Protein AF-A0A7S0Z320-F1 (afdb_monomer_lite)

Organism: NCBI:txid1486918

Sequence (203 aa):
MTATSSMLAATANRRTAMRRQRCCSVAAAGVIQRTGVDEPVPGGVSRTFAVDIGGASPAKVSLKYPKDTTAVCIESARPLGLVFAQRVRGVTTEIYVDEIVDGSNAAAAGARVGDVLRLTTAVFLVSAPVDVTTWLNPPAKRNVKAYYECDGKSFDNVMNAIASHSVEIDTPSGKQVVETVGMVFERQGAEEGAAKEVKSVQV

Foldseek 3Di:
DDDDDDDDDDDDDDPPPPPPPPPDDDDPDDQKDWDDDWDDDVQFTWTWMFGDFPDPGTDIDIDGDGHQKDKQKFKFFPPAQFDWDWDDDPQKIWIFTQDGDPPGRNVVRPDDGGWTWFKKKFWDWDFDDDPPVCPPDGTDTWITIDMDGPIRDDPVVVVNRVVRLCDWGQDPVGTDRDRMMMTMTIGGNDPDDPPPPPPDDDD

pLDDT: mean 76.99, std 20.79, range [31.34, 96.25]

Structure (mmCIF, N/CA/C/O backbone):
data_AF-A0A7S0Z320-F1
#
_entry.id   AF-A0A7S0Z320-F1
#
loop_
_atom_site.group_PDB
_atom_site.id
_atom_site.type_symbol
_atom_site.label_atom_id
_atom_site.label_alt_id
_atom_site.label_comp_id
_atom_site.label_asym_id
_atom_site.label_entity_id
_atom_site.label_seq_id
_atom_site.pdbx_PDB_ins_code
_atom_site.Cartn_x
_atom_site.Cartn_y
_atom_site.Cartn_z
_atom_site.occupancy
_atom_site.B_iso_or_equiv
_atom_site.auth_seq_id
_atom_site.auth_comp_id
_atom_site.auth_asym_id
_atom_site.auth_atom_id
_atom_site.pdbx_PDB_model_num
ATOM 1 N N . MET A 1 1 ? -12.884 -11.142 -85.639 1.00 44.22 1 MET A N 1
ATOM 2 C CA . MET A 1 1 ? -12.045 -10.238 -84.824 1.00 44.22 1 MET A CA 1
ATOM 3 C C . MET A 1 1 ? -12.458 -10.414 -83.373 1.00 44.22 1 MET A C 1
ATOM 5 O O . MET A 1 1 ? -13.641 -10.534 -83.095 1.00 44.22 1 MET A O 1
ATOM 9 N N . THR A 1 2 ? -11.465 -10.621 -82.524 1.00 40.00 2 THR A N 1
ATOM 10 C CA . THR A 1 2 ? -11.471 -11.335 -81.240 1.00 40.00 2 THR A CA 1
ATOM 11 C C . THR A 1 2 ? -12.146 -10.590 -80.088 1.00 40.00 2 THR A C 1
ATOM 13 O O . THR A 1 2 ? -11.863 -9.420 -79.857 1.00 40.00 2 THR A O 1
ATOM 16 N N . ALA A 1 3 ? -12.978 -11.310 -79.331 1.00 40.78 3 ALA A N 1
ATOM 17 C CA . ALA A 1 3 ? -13.444 -10.919 -78.005 1.00 40.78 3 ALA A CA 1
ATOM 18 C C . ALA A 1 3 ? -12.371 -11.264 -76.959 1.00 40.78 3 ALA A C 1
ATOM 20 O O . ALA A 1 3 ? -11.871 -12.389 -76.941 1.00 40.78 3 ALA A O 1
ATOM 21 N N . THR A 1 4 ? -12.043 -10.321 -76.076 1.00 47.34 4 THR A N 1
ATOM 22 C CA . THR A 1 4 ? -11.198 -10.555 -74.897 1.00 47.34 4 THR A CA 1
ATOM 23 C C . THR A 1 4 ? -11.900 -10.067 -73.639 1.00 47.34 4 THR A C 1
ATOM 25 O O . THR A 1 4 ? -12.364 -8.934 -73.557 1.00 47.34 4 THR A O 1
ATOM 28 N N . SER A 1 5 ? -11.965 -10.990 -72.687 1.00 43.31 5 SER A N 1
ATOM 29 C CA . SER A 1 5 ? -12.525 -10.906 -71.345 1.00 43.31 5 SER A CA 1
ATOM 30 C C . SER A 1 5 ? -11.448 -10.448 -70.349 1.00 43.31 5 SER A C 1
ATOM 32 O O . SER A 1 5 ? -10.326 -10.946 -70.413 1.00 43.31 5 SER A O 1
ATOM 34 N N . SER A 1 6 ? -11.777 -9.559 -69.408 1.00 49.78 6 SER A N 1
ATOM 35 C CA . SER A 1 6 ? -11.098 -9.432 -68.101 1.00 49.78 6 SER A CA 1
ATOM 36 C C . SER A 1 6 ? -12.137 -8.930 -67.084 1.00 49.78 6 SER A C 1
ATOM 38 O O . SER A 1 6 ? -12.727 -7.867 -67.236 1.00 49.78 6 SER A O 1
ATOM 40 N N . MET A 1 7 ? -12.718 -9.805 -66.264 1.00 36.31 7 MET A N 1
ATOM 41 C CA . MET A 1 7 ? -12.272 -10.265 -64.940 1.00 36.31 7 MET A CA 1
ATOM 42 C C . MET A 1 7 ? -11.737 -9.192 -63.972 1.00 36.31 7 MET A C 1
ATOM 44 O O . MET A 1 7 ? -10.618 -8.717 -64.104 1.00 36.31 7 MET A O 1
ATOM 48 N N . LEU A 1 8 ? -12.571 -8.955 -62.947 1.00 39.38 8 LEU A N 1
ATOM 49 C CA . LEU A 1 8 ? -12.277 -8.809 -61.513 1.00 39.38 8 LEU A CA 1
ATOM 50 C C . LEU A 1 8 ? -11.151 -7.864 -61.053 1.00 39.38 8 LEU A C 1
ATOM 52 O O . LEU A 1 8 ? -9.977 -8.189 -61.161 1.00 39.38 8 LEU A O 1
ATOM 56 N N . ALA A 1 9 ? -11.536 -6.842 -60.279 1.00 39.81 9 ALA A N 1
ATOM 57 C CA . ALA A 1 9 ? -11.155 -6.747 -58.860 1.00 39.81 9 ALA A CA 1
ATOM 58 C C . ALA A 1 9 ? -11.964 -5.645 -58.149 1.00 39.81 9 ALA A C 1
ATOM 60 O O . ALA A 1 9 ? -11.793 -4.455 -58.402 1.00 39.81 9 ALA A O 1
ATOM 61 N N . ALA A 1 10 ? -12.847 -6.051 -57.235 1.00 41.31 10 ALA A N 1
ATOM 62 C CA . ALA A 1 10 ? -13.476 -5.165 -56.266 1.00 41.31 10 ALA A CA 1
ATOM 63 C C . ALA A 1 10 ? -12.495 -4.920 -55.109 1.00 41.31 10 ALA A C 1
ATOM 65 O O . ALA A 1 10 ? -12.267 -5.805 -54.284 1.00 41.31 10 ALA A O 1
ATOM 66 N N . THR A 1 11 ? -11.915 -3.724 -55.034 1.00 44.09 11 THR A N 1
ATOM 67 C CA . THR A 1 11 ? -11.031 -3.336 -53.926 1.00 44.09 11 THR A CA 1
ATOM 68 C C . THR A 1 11 ? -11.855 -2.709 -52.804 1.00 44.09 11 THR A C 1
ATOM 70 O O . THR A 1 11 ? -12.034 -1.496 -52.729 1.00 44.09 11 THR A O 1
ATOM 73 N N . ALA A 1 12 ? -12.371 -3.561 -51.920 1.00 44.88 12 ALA A N 1
ATOM 74 C CA . ALA A 1 12 ? -12.907 -3.182 -50.619 1.00 44.88 12 ALA A CA 1
ATOM 75 C C . ALA A 1 12 ? -11.864 -3.491 -49.534 1.00 44.88 12 ALA A C 1
ATOM 77 O O . ALA A 1 12 ? -11.537 -4.653 -49.321 1.00 44.88 12 ALA A O 1
ATOM 78 N N . ASN A 1 13 ? -11.325 -2.464 -48.870 1.00 41.25 13 ASN A N 1
ATOM 79 C CA . ASN A 1 13 ? -10.649 -2.503 -47.558 1.00 41.25 13 ASN A CA 1
ATOM 80 C C . ASN A 1 13 ? -9.970 -1.140 -47.353 1.00 41.25 13 ASN A C 1
ATOM 82 O O . ASN A 1 13 ? -9.424 -0.581 -48.289 1.00 41.25 13 ASN A O 1
ATOM 86 N N . ARG A 1 14 ? -9.880 -0.527 -46.180 1.00 44.56 14 ARG A N 1
ATOM 87 C CA . ARG A 1 14 ? -10.370 -0.800 -44.830 1.00 44.56 14 ARG A CA 1
ATOM 88 C C . ARG A 1 14 ? -10.244 0.565 -44.163 1.00 44.56 14 ARG A C 1
ATOM 90 O O . ARG A 1 14 ? -9.134 1.057 -43.988 1.00 44.56 14 ARG A O 1
ATOM 97 N N . ARG A 1 15 ? -11.362 1.207 -43.828 1.00 41.66 15 ARG A N 1
ATOM 98 C CA . ARG A 1 15 ? -11.334 2.333 -42.891 1.00 41.66 15 ARG A CA 1
ATOM 99 C C . ARG A 1 15 ? -10.962 1.745 -41.537 1.00 41.66 15 ARG A C 1
ATOM 101 O O . ARG A 1 15 ? -11.805 1.149 -40.873 1.00 41.66 15 ARG A O 1
ATOM 108 N N . THR A 1 16 ? -9.693 1.853 -41.163 1.00 42.34 16 THR A N 1
ATOM 109 C CA . THR A 1 16 ? -9.221 1.555 -39.813 1.00 42.34 16 THR A CA 1
ATOM 110 C C . THR A 1 16 ? -9.845 2.596 -38.898 1.00 42.34 16 THR A C 1
ATOM 112 O O . THR A 1 16 ? -9.343 3.705 -38.730 1.00 42.34 16 THR A O 1
ATOM 115 N N . ALA A 1 17 ? -11.020 2.262 -38.372 1.00 38.69 17 ALA A N 1
ATOM 116 C CA . ALA A 1 17 ? -11.634 2.993 -37.290 1.00 38.69 17 ALA A CA 1
ATOM 117 C C . ALA A 1 17 ? -10.637 2.973 -36.131 1.00 38.69 17 ALA A C 1
ATOM 119 O O . ALA A 1 17 ? -10.400 1.926 -35.526 1.00 38.69 17 ALA A O 1
ATOM 120 N N . MET A 1 18 ? -10.029 4.129 -35.851 1.00 39.91 18 MET A N 1
ATOM 121 C CA . MET A 1 18 ? -9.422 4.411 -34.560 1.00 39.91 18 MET A CA 1
ATOM 122 C C . MET A 1 18 ? -10.482 4.095 -33.512 1.00 39.91 18 MET A C 1
ATOM 124 O O . MET A 1 18 ? -11.422 4.859 -33.280 1.00 39.91 18 MET A O 1
ATOM 128 N N . ARG A 1 19 ? -10.348 2.913 -32.916 1.00 36.97 19 ARG A N 1
ATOM 129 C CA . ARG A 1 19 ? -11.066 2.501 -31.726 1.00 36.97 19 ARG A CA 1
ATOM 130 C C . ARG A 1 19 ? -10.573 3.440 -30.638 1.00 36.97 19 ARG A C 1
ATOM 132 O O . ARG A 1 19 ? -9.574 3.159 -29.987 1.00 36.97 19 ARG A O 1
ATOM 139 N N . ARG A 1 20 ? -11.246 4.592 -30.515 1.00 40.25 20 ARG A N 1
ATOM 140 C CA . ARG A 1 20 ? -11.195 5.472 -29.350 1.00 40.25 20 ARG A CA 1
ATOM 141 C C . ARG A 1 20 ? -11.251 4.548 -28.145 1.00 40.25 20 ARG A C 1
ATOM 143 O O . ARG A 1 20 ? -12.292 3.937 -27.889 1.00 40.25 20 ARG A O 1
ATOM 150 N N . GLN A 1 21 ? -10.106 4.386 -27.487 1.00 43.66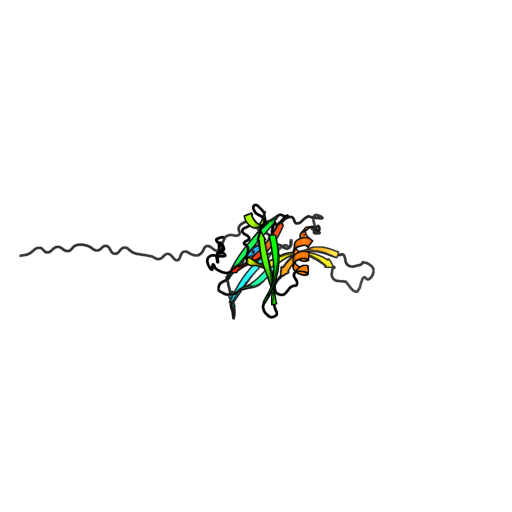 21 GLN A N 1
ATOM 151 C CA . GLN A 1 21 ? -10.019 3.822 -26.156 1.00 43.66 21 GLN A CA 1
ATOM 152 C C . GLN A 1 21 ? -11.020 4.627 -25.346 1.00 43.66 21 GLN A C 1
ATOM 154 O O . GLN A 1 21 ? -10.842 5.820 -25.111 1.00 43.66 21 GLN A O 1
ATOM 159 N N . ARG A 1 22 ? -12.159 3.997 -25.062 1.00 34.62 22 ARG A N 1
ATOM 160 C CA . ARG A 1 22 ? -13.132 4.546 -24.142 1.00 34.62 22 ARG A CA 1
ATOM 161 C C . ARG A 1 22 ? -12.369 4.673 -22.838 1.00 34.62 22 ARG A C 1
ATOM 163 O O . ARG A 1 22 ? -12.004 3.656 -22.254 1.00 34.62 22 ARG A O 1
ATOM 170 N N . CYS A 1 23 ? -12.074 5.916 -22.459 1.00 31.34 23 CYS A N 1
ATOM 171 C CA . CYS A 1 23 ? -11.758 6.276 -21.091 1.00 31.34 23 CYS A CA 1
ATOM 172 C C . CYS A 1 23 ? -12.732 5.495 -20.221 1.00 31.34 23 CYS A C 1
ATOM 174 O O . CYS A 1 23 ? -13.946 5.630 -20.402 1.00 31.34 23 CYS A O 1
ATOM 176 N N . CYS A 1 24 ? -12.192 4.603 -19.394 1.00 34.53 24 CYS A N 1
ATOM 177 C CA . CYS A 1 24 ? -12.981 3.814 -18.476 1.00 34.53 24 CYS A CA 1
ATOM 178 C C . CYS A 1 24 ? -13.885 4.774 -17.707 1.00 34.53 24 CYS A C 1
ATOM 180 O O . CYS A 1 24 ? -13.428 5.651 -16.977 1.00 34.53 24 CYS A O 1
ATOM 182 N N . SER A 1 25 ? -15.177 4.629 -17.970 1.00 35.91 25 SER A N 1
ATOM 183 C CA . SER A 1 25 ? -16.260 5.145 -17.159 1.00 35.91 25 SER A CA 1
ATOM 184 C C . SER A 1 25 ? -15.995 4.766 -15.709 1.00 35.91 25 SER A C 1
ATOM 186 O O . SER A 1 25 ? -15.672 3.608 -15.444 1.00 35.91 25 SER A O 1
ATOM 188 N N . VAL A 1 26 ? -16.131 5.745 -14.815 1.00 41.22 26 VAL A N 1
ATOM 189 C CA . VAL A 1 26 ? -16.092 5.606 -13.356 1.00 41.22 26 VAL A CA 1
ATOM 190 C C . VAL A 1 26 ? -16.973 4.420 -12.950 1.00 41.22 26 VAL A C 1
ATOM 192 O O . VAL A 1 26 ? -18.196 4.525 -12.910 1.00 41.22 26 VAL A O 1
ATOM 195 N N . ALA A 1 27 ? -16.349 3.265 -12.737 1.00 32.69 27 ALA A N 1
ATOM 196 C CA . ALA A 1 27 ? -16.983 2.076 -12.197 1.00 32.69 27 ALA A CA 1
ATOM 197 C C . ALA A 1 27 ? -16.727 2.094 -10.688 1.00 32.69 27 ALA A C 1
ATOM 199 O O . ALA A 1 27 ? -15.582 2.298 -10.291 1.00 32.69 27 ALA A O 1
ATOM 200 N N . ALA A 1 28 ? -17.813 1.971 -9.914 1.00 36.16 28 ALA A N 1
ATOM 201 C CA . ALA A 1 28 ? -17.919 1.815 -8.457 1.00 36.16 28 ALA A CA 1
ATOM 202 C C . ALA A 1 28 ? -16.633 2.107 -7.658 1.00 36.16 28 ALA A C 1
ATOM 204 O O . ALA A 1 28 ? -15.666 1.358 -7.756 1.00 36.16 28 ALA A O 1
ATOM 205 N N . ALA A 1 29 ? -16.650 3.189 -6.873 1.00 48.28 29 ALA A N 1
ATOM 206 C CA . ALA A 1 29 ? -15.533 3.673 -6.063 1.00 48.28 29 ALA A CA 1
ATOM 207 C C . ALA A 1 29 ? -14.914 2.553 -5.208 1.00 48.28 29 ALA A C 1
ATOM 209 O O . ALA A 1 29 ? -15.418 2.223 -4.138 1.00 48.28 29 ALA A O 1
ATOM 210 N N . GLY A 1 30 ? -13.838 1.961 -5.718 1.00 65.81 30 GLY A N 1
ATOM 211 C CA . GLY A 1 30 ? -12.964 1.089 -4.951 1.00 65.81 30 GLY A CA 1
ATOM 212 C C . GLY A 1 30 ? -12.133 1.921 -3.978 1.00 65.81 30 GLY A C 1
ATOM 213 O O . GLY A 1 30 ? -11.875 3.103 -4.229 1.00 65.81 30 GLY A O 1
ATOM 214 N N . VAL A 1 31 ? -11.708 1.308 -2.875 1.00 81.75 31 VAL A N 1
ATOM 215 C CA . VAL A 1 31 ? -10.764 1.897 -1.913 1.00 81.75 31 VAL A CA 1
ATOM 216 C C . VAL A 1 31 ? -9.488 2.385 -2.609 1.00 81.75 31 VAL A C 1
ATOM 218 O O . VAL A 1 31 ? -8.906 3.389 -2.192 1.00 81.75 31 VAL A O 1
ATOM 221 N N . ILE A 1 32 ? -9.055 1.712 -3.680 1.00 88.44 32 ILE A N 1
ATOM 222 C CA . ILE A 1 32 ? -7.898 2.124 -4.465 1.00 88.44 32 ILE A CA 1
ATOM 223 C C . ILE A 1 32 ? -8.052 1.832 -5.956 1.00 88.44 32 ILE A C 1
ATOM 225 O O . ILE A 1 32 ? -8.320 0.715 -6.389 1.00 88.44 32 ILE A O 1
ATOM 229 N N . GLN A 1 33 ? -7.822 2.850 -6.783 1.00 90.50 33 GLN A N 1
ATOM 230 C CA . GLN A 1 33 ? -7.980 2.740 -8.229 1.00 90.50 33 GLN A CA 1
ATOM 231 C C . GLN A 1 33 ? -6.833 3.415 -8.967 1.00 90.50 33 GLN A C 1
ATOM 233 O O . GLN A 1 33 ? -6.430 4.530 -8.645 1.00 90.50 33 GLN A O 1
ATOM 238 N N . ARG A 1 34 ? -6.330 2.777 -10.024 1.00 88.94 34 ARG A N 1
ATOM 239 C CA . ARG A 1 34 ? -5.421 3.443 -10.962 1.00 88.94 34 ARG A CA 1
ATOM 240 C C . ARG A 1 34 ? -6.185 4.522 -11.727 1.00 88.94 34 ARG A C 1
ATOM 242 O O . ARG A 1 34 ? -7.253 4.264 -12.277 1.00 88.94 34 ARG A O 1
ATOM 249 N N . THR A 1 35 ? -5.623 5.722 -11.785 1.00 87.50 35 THR A N 1
ATOM 250 C CA . THR A 1 35 ? -6.214 6.872 -12.472 1.00 87.50 35 THR A CA 1
ATOM 251 C C . THR A 1 35 ? -5.189 7.571 -13.357 1.00 87.50 35 THR A C 1
ATOM 253 O O . THR A 1 35 ? -3.985 7.499 -13.128 1.00 87.50 35 THR A O 1
ATOM 256 N N . GLY A 1 36 ? -5.673 8.265 -14.385 1.00 80.94 36 GLY A N 1
ATOM 257 C CA . GLY A 1 36 ? -4.809 8.977 -15.324 1.00 80.94 36 GLY A CA 1
ATOM 258 C C . GLY A 1 36 ? -4.132 8.073 -16.355 1.00 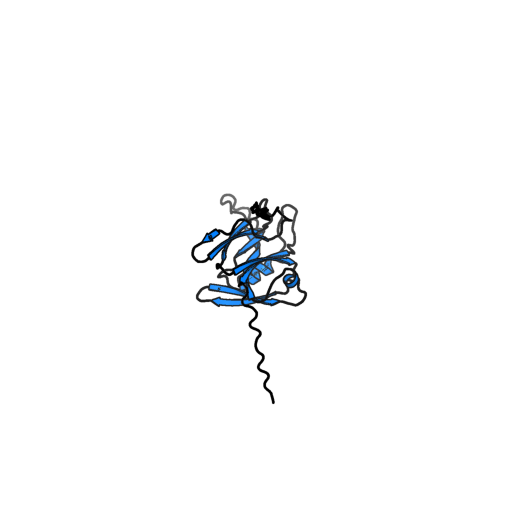80.94 36 GLY A C 1
ATOM 259 O O . GLY A 1 36 ? -4.476 6.902 -16.520 1.00 80.94 36 GLY A O 1
ATOM 260 N N . VAL A 1 37 ? -3.202 8.673 -17.094 1.00 85.31 37 VAL A N 1
ATOM 261 C CA . VAL A 1 37 ? -2.400 8.016 -18.129 1.00 85.31 37 VAL A CA 1
ATOM 262 C C . VAL A 1 37 ? -0.988 7.831 -17.589 1.00 85.31 37 VAL A C 1
ATOM 264 O O . VAL A 1 37 ? -0.522 8.630 -16.783 1.00 85.31 37 VAL A O 1
ATOM 267 N N . ASP A 1 38 ? -0.327 6.770 -18.031 1.00 88.88 38 ASP A N 1
ATOM 268 C CA . ASP A 1 38 ? 1.072 6.509 -17.715 1.00 88.88 38 ASP A CA 1
ATOM 269 C C . ASP A 1 38 ? 1.965 7.632 -18.248 1.00 88.88 38 ASP A C 1
ATOM 271 O O . ASP A 1 38 ? 1.995 7.900 -19.451 1.00 88.88 38 ASP A O 1
ATOM 275 N N . GLU A 1 39 ? 2.700 8.279 -17.345 1.00 89.50 39 GLU A N 1
ATOM 276 C CA . GLU A 1 39 ? 3.604 9.372 -17.687 1.00 89.50 39 GLU A CA 1
ATOM 277 C C . GLU A 1 39 ? 5.037 8.835 -17.803 1.00 89.50 39 GLU A C 1
ATOM 279 O O . GLU A 1 39 ? 5.566 8.268 -16.840 1.00 89.50 39 GLU A O 1
ATOM 284 N N . PRO A 1 40 ? 5.702 8.974 -18.962 1.00 89.56 40 PRO A N 1
ATOM 285 C CA . PRO A 1 40 ? 7.075 8.520 -19.112 1.00 89.56 40 PRO A CA 1
ATOM 286 C C . PRO A 1 40 ? 8.005 9.366 -18.236 1.00 89.56 40 PRO A C 1
ATOM 288 O O . PRO A 1 40 ? 8.012 10.593 -18.318 1.00 89.56 40 PRO A O 1
ATOM 291 N N . VAL A 1 41 ? 8.831 8.705 -17.426 1.00 91.81 41 VAL A N 1
ATOM 292 C CA . VAL A 1 41 ? 9.838 9.352 -16.573 1.00 91.81 41 VAL A CA 1
ATOM 293 C C . VAL A 1 41 ? 11.207 8.701 -16.794 1.00 91.81 41 VAL A C 1
ATOM 295 O O . VAL A 1 41 ? 11.280 7.554 -17.248 1.00 91.81 41 VAL A O 1
ATOM 298 N N . PRO A 1 42 ? 12.324 9.386 -16.492 1.00 88.19 42 PRO A N 1
ATOM 299 C CA . PRO A 1 42 ? 13.642 8.767 -16.574 1.00 88.19 42 PRO A CA 1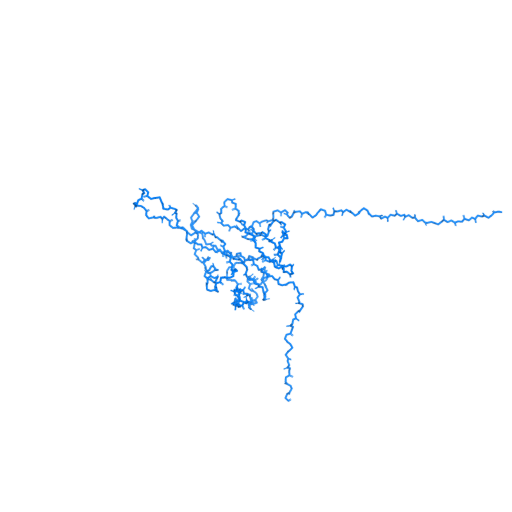
ATOM 300 C C . PRO A 1 42 ? 13.693 7.467 -15.759 1.00 88.19 42 PRO A C 1
ATOM 302 O O . PRO A 1 42 ? 13.368 7.460 -14.573 1.00 88.19 42 PRO A O 1
ATOM 305 N N . GLY A 1 43 ? 14.069 6.365 -16.411 1.00 84.62 43 GLY A N 1
ATOM 306 C CA . GLY A 1 43 ? 14.163 5.043 -15.782 1.00 84.62 43 GLY A CA 1
ATOM 307 C C . GLY A 1 43 ? 12.843 4.276 -15.623 1.00 84.62 43 GLY A C 1
ATOM 308 O O . GLY A 1 43 ? 12.871 3.174 -15.085 1.00 84.62 43 GLY A O 1
ATOM 309 N N . GLY A 1 44 ? 11.701 4.793 -16.097 1.00 90.00 44 GLY A N 1
ATOM 310 C CA . GLY A 1 44 ? 10.428 4.116 -15.855 1.00 90.00 44 GLY A CA 1
ATOM 311 C C . GLY A 1 44 ? 9.179 4.828 -16.364 1.00 90.00 44 GLY A C 1
ATOM 312 O O . GLY A 1 44 ? 9.199 5.582 -17.337 1.00 90.00 44 GLY A O 1
ATOM 313 N N . VAL A 1 45 ? 8.074 4.553 -15.681 1.00 92.81 45 VAL A N 1
ATOM 314 C CA . VAL A 1 45 ? 6.752 5.129 -15.909 1.00 92.81 45 VAL A CA 1
ATOM 315 C C . VAL A 1 45 ? 6.175 5.557 -14.562 1.00 92.81 45 VAL A C 1
ATOM 317 O O . VAL A 1 45 ? 6.190 4.789 -13.602 1.00 92.81 45 VAL A O 1
ATOM 320 N N . SER A 1 46 ? 5.675 6.784 -14.480 1.00 93.12 46 SER A N 1
ATOM 321 C CA . SER A 1 46 ? 4.915 7.274 -13.334 1.00 93.12 46 SER A CA 1
ATOM 322 C C . SER A 1 46 ? 3.447 6.900 -13.512 1.00 93.12 46 SER A C 1
ATOM 324 O O . SER A 1 46 ? 2.858 7.144 -14.568 1.00 93.12 46 SER A O 1
ATOM 326 N N . ARG A 1 47 ? 2.868 6.273 -12.488 1.00 93.19 47 ARG A N 1
ATOM 327 C CA . ARG A 1 47 ? 1.471 5.829 -12.468 1.00 93.19 47 ARG A CA 1
ATOM 328 C C . ARG A 1 47 ? 0.753 6.466 -11.295 1.00 93.19 47 ARG A C 1
ATOM 330 O O . ARG A 1 47 ? 1.262 6.430 -10.177 1.00 93.19 47 ARG A O 1
ATOM 337 N N . THR A 1 48 ? -0.432 7.011 -11.549 1.00 93.12 48 THR A N 1
ATOM 338 C CA . THR A 1 48 ? -1.231 7.698 -10.531 1.00 93.12 48 THR A CA 1
ATOM 339 C C . THR A 1 48 ? -2.351 6.797 -10.020 1.00 93.12 48 THR A C 1
ATOM 341 O O . THR A 1 48 ? -3.018 6.100 -10.783 1.00 93.12 48 THR A O 1
ATOM 344 N N . PHE A 1 49 ? -2.577 6.818 -8.712 1.00 92.75 49 PHE A N 1
ATOM 345 C CA . PHE A 1 49 ? -3.625 6.075 -8.024 1.00 92.75 49 PHE A CA 1
ATOM 346 C C . PHE A 1 49 ? -4.492 7.045 -7.234 1.00 92.75 49 PHE A C 1
ATOM 348 O O . PHE A 1 49 ? -3.983 7.976 -6.616 1.00 92.75 49 PHE A O 1
ATOM 355 N N . ALA A 1 50 ? -5.799 6.835 -7.282 1.00 91.75 50 ALA A N 1
ATOM 356 C CA . ALA A 1 50 ? -6.765 7.470 -6.410 1.00 91.75 50 ALA A CA 1
ATOM 357 C C . ALA A 1 50 ? -7.040 6.533 -5.230 1.00 91.75 50 ALA A C 1
ATOM 359 O O . ALA A 1 50 ? -7.349 5.361 -5.443 1.00 91.75 50 ALA A O 1
ATOM 360 N N . VAL A 1 51 ? -6.920 7.047 -4.010 1.00 91.25 51 VAL A N 1
ATOM 361 C CA . VAL A 1 51 ? -7.142 6.308 -2.765 1.00 91.25 51 VAL A CA 1
ATOM 362 C C . VAL A 1 51 ? -8.272 6.968 -1.985 1.00 91.25 51 VAL A C 1
ATOM 364 O O . VAL A 1 51 ? -8.236 8.179 -1.745 1.00 91.25 51 VAL A O 1
ATOM 367 N N . ASP A 1 52 ? -9.270 6.187 -1.578 1.00 89.38 52 ASP A N 1
ATOM 368 C CA . ASP A 1 52 ? -10.330 6.667 -0.695 1.00 89.38 52 ASP A CA 1
ATOM 369 C C . ASP A 1 52 ? -9.811 6.827 0.740 1.00 89.38 52 ASP A C 1
ATOM 371 O O . ASP A 1 52 ? -9.553 5.859 1.457 1.00 89.38 52 ASP A O 1
ATOM 375 N N . ILE A 1 53 ? -9.692 8.082 1.169 1.00 85.50 53 ILE A N 1
ATOM 376 C CA . ILE A 1 53 ? -9.293 8.462 2.528 1.00 85.50 53 ILE A CA 1
ATOM 377 C C . ILE A 1 53 ? -10.473 8.988 3.365 1.00 85.50 53 ILE A C 1
ATOM 379 O O . ILE A 1 53 ? -10.267 9.568 4.426 1.00 85.50 53 ILE A O 1
ATOM 383 N N . GLY A 1 54 ? -11.719 8.809 2.908 1.00 78.81 54 GLY A N 1
ATOM 384 C CA . GLY A 1 54 ? -12.921 9.269 3.617 1.00 78.81 54 GLY A CA 1
ATOM 385 C C . GLY A 1 54 ? -13.179 10.781 3.540 1.00 78.81 54 GLY A C 1
ATOM 386 O O . GLY A 1 54 ? -13.988 11.306 4.303 1.00 78.81 54 GLY A O 1
ATOM 387 N N . GLY A 1 55 ? -12.485 11.489 2.643 1.00 79.69 55 GLY A N 1
ATOM 388 C CA . GLY A 1 55 ? -12.725 12.901 2.331 1.00 79.69 55 GLY A CA 1
ATOM 389 C C . GLY A 1 55 ? -13.699 13.095 1.162 1.00 79.69 55 GLY A C 1
ATOM 390 O O . GLY A 1 55 ? -14.120 12.140 0.520 1.00 79.69 55 GLY A O 1
ATOM 391 N N . ALA A 1 56 ? -14.023 14.352 0.836 1.00 79.88 56 ALA A N 1
ATOM 392 C CA . ALA A 1 56 ? -14.901 14.678 -0.299 1.00 79.88 56 ALA A CA 1
ATOM 393 C C . ALA A 1 56 ? -14.325 14.250 -1.665 1.00 79.88 56 ALA A C 1
ATOM 395 O O . ALA A 1 56 ? -15.076 14.029 -2.612 1.00 79.88 56 ALA A O 1
ATOM 396 N N . SER A 1 57 ? -12.997 14.136 -1.753 1.00 84.25 57 SER A N 1
ATOM 397 C CA . SER A 1 57 ? -12.270 13.695 -2.942 1.00 84.25 57 SER A CA 1
ATOM 398 C C . SER A 1 57 ? -11.215 12.658 -2.553 1.00 84.25 57 SER A C 1
ATOM 400 O O . SER A 1 57 ? -10.577 12.822 -1.508 1.00 84.25 57 SER A O 1
ATOM 402 N N . PRO A 1 58 ? -10.974 11.632 -3.389 1.00 87.69 58 PRO A N 1
ATOM 403 C CA . PRO A 1 58 ? -9.907 10.671 -3.147 1.00 87.69 58 PRO A CA 1
ATOM 404 C C . PRO A 1 58 ? -8.531 11.342 -3.246 1.00 87.69 58 PRO A C 1
ATOM 406 O O . PRO A 1 58 ? -8.315 12.250 -4.058 1.00 87.69 58 PRO A O 1
ATOM 409 N N . ALA A 1 59 ? -7.584 10.867 -2.439 1.00 88.50 59 ALA A N 1
ATOM 410 C CA . ALA A 1 59 ? -6.194 11.297 -2.501 1.00 88.50 59 ALA A CA 1
ATOM 411 C C . ALA A 1 59 ? -5.533 10.751 -3.770 1.00 88.50 59 ALA A C 1
ATOM 413 O O . ALA A 1 59 ? -5.737 9.592 -4.121 1.00 88.50 59 ALA A O 1
ATOM 414 N N . LYS A 1 60 ? -4.730 11.569 -4.456 1.00 91.50 60 LYS A N 1
ATOM 415 C CA . LYS A 1 60 ? -3.974 11.149 -5.643 1.00 91.50 60 LYS A CA 1
ATOM 416 C C . LYS A 1 60 ? -2.517 10.921 -5.275 1.00 91.50 60 LYS A C 1
ATOM 418 O O . LYS A 1 60 ? -1.888 11.820 -4.725 1.00 91.50 60 LYS A O 1
ATOM 423 N N . VAL A 1 61 ? -1.987 9.755 -5.621 1.00 92.00 61 VAL A N 1
ATOM 424 C CA . VAL A 1 61 ? -0.603 9.361 -5.337 1.00 92.00 61 VAL A CA 1
ATOM 425 C C . VAL A 1 61 ? 0.046 8.872 -6.619 1.00 92.00 61 VAL A C 1
ATOM 427 O O . VAL A 1 61 ? -0.514 8.014 -7.297 1.00 92.00 61 VAL A O 1
ATOM 430 N N . SER A 1 62 ? 1.216 9.405 -6.959 1.00 92.88 62 SER A N 1
ATOM 431 C CA . SER A 1 62 ? 1.972 8.999 -8.146 1.00 92.88 62 SER A CA 1
ATOM 432 C C . SER A 1 62 ? 3.203 8.204 -7.734 1.00 92.88 62 SER A C 1
ATOM 434 O O . SER A 1 62 ? 4.056 8.710 -7.010 1.00 92.88 62 SER A O 1
ATOM 436 N N . LEU A 1 63 ? 3.305 6.967 -8.214 1.00 92.31 63 LEU A N 1
ATOM 437 C CA . LEU A 1 63 ? 4.423 6.070 -7.933 1.00 92.31 63 LEU A CA 1
ATOM 438 C C . LEU A 1 63 ? 5.194 5.775 -9.217 1.00 92.31 63 LEU A C 1
ATOM 440 O O . LEU A 1 63 ? 4.613 5.638 -10.297 1.00 92.31 63 LEU A O 1
ATOM 444 N N . LYS A 1 64 ? 6.517 5.657 -9.096 1.00 92.75 64 LYS A N 1
ATOM 445 C CA . LYS A 1 64 ? 7.402 5.322 -10.215 1.00 92.75 64 LYS A CA 1
ATOM 446 C C . LYS A 1 64 ? 7.562 3.812 -10.316 1.00 92.75 64 LYS A C 1
ATOM 448 O O . LYS A 1 64 ? 7.937 3.166 -9.346 1.00 92.75 64 LYS A O 1
ATOM 453 N N . TYR A 1 65 ? 7.349 3.285 -11.512 1.00 91.75 65 TYR A N 1
ATOM 454 C CA . TYR A 1 65 ? 7.517 1.876 -11.836 1.00 91.75 65 TYR A CA 1
ATOM 455 C C . TYR A 1 65 ? 8.571 1.690 -12.926 1.00 91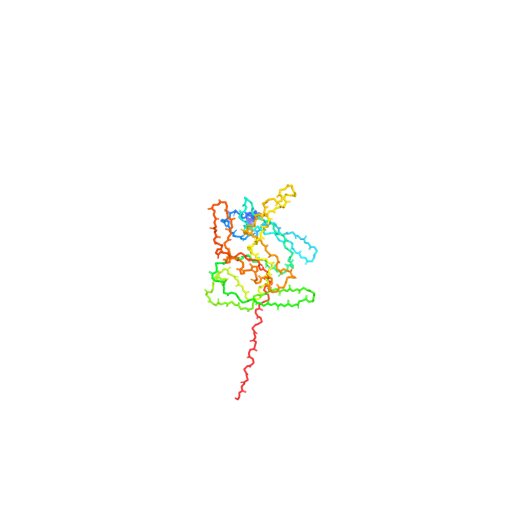.75 65 TYR A C 1
ATOM 457 O O . TYR A 1 65 ? 8.661 2.523 -13.832 1.00 91.75 65 TYR A O 1
ATOM 465 N N . PRO A 1 66 ? 9.321 0.580 -12.908 1.00 90.31 66 PRO A N 1
ATOM 466 C CA . PRO A 1 66 ? 10.075 0.131 -14.073 1.00 90.31 66 PRO A CA 1
ATOM 467 C C . PRO A 1 66 ? 9.174 -0.052 -15.310 1.00 90.31 66 PRO A C 1
ATOM 469 O O . PRO A 1 66 ? 7.969 -0.282 -15.195 1.00 90.31 66 PRO A O 1
ATOM 472 N N . LYS A 1 67 ? 9.753 0.046 -16.514 1.00 83.44 67 LYS A N 1
ATOM 473 C CA . LYS A 1 67 ? 8.992 -0.046 -17.779 1.00 83.44 67 LYS A CA 1
ATOM 474 C C . LYS A 1 67 ? 8.302 -1.402 -17.973 1.00 83.44 67 LYS A C 1
ATOM 476 O O . LYS A 1 67 ? 7.191 -1.434 -18.491 1.00 83.44 67 LYS A O 1
ATOM 481 N N . ASP A 1 68 ? 8.921 -2.476 -17.492 1.00 85.69 68 ASP A N 1
ATOM 482 C CA . ASP A 1 68 ? 8.480 -3.859 -17.726 1.00 85.69 68 ASP A CA 1
ATOM 483 C C . ASP A 1 68 ? 7.686 -4.449 -16.551 1.00 85.69 68 ASP A C 1
ATOM 485 O O . ASP A 1 68 ? 7.574 -5.664 -16.388 1.00 85.69 68 ASP A O 1
ATOM 489 N N . THR A 1 69 ? 7.129 -3.588 -15.697 1.00 89.75 69 THR A N 1
ATOM 490 C CA . THR A 1 69 ? 6.320 -4.015 -14.554 1.00 89.75 69 THR A CA 1
ATOM 491 C C . THR A 1 69 ? 4.905 -3.482 -14.660 1.00 89.75 69 THR A C 1
ATOM 493 O O . THR A 1 69 ? 4.639 -2.399 -15.193 1.00 89.75 69 THR A O 1
ATOM 496 N N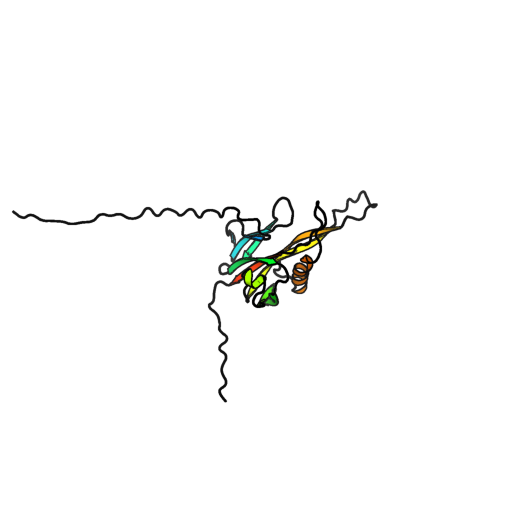 . THR A 1 70 ? 3.968 -4.261 -14.136 1.00 90.50 70 THR A N 1
ATOM 497 C CA . THR A 1 70 ? 2.549 -3.927 -14.095 1.00 90.50 70 THR A CA 1
ATOM 498 C C . THR A 1 70 ? 2.166 -3.528 -12.680 1.00 90.50 70 THR A C 1
ATOM 500 O O . THR A 1 70 ? 2.505 -4.222 -11.726 1.00 90.50 70 THR A O 1
ATOM 503 N N . ALA A 1 71 ? 1.435 -2.425 -12.543 1.00 91.25 71 ALA A N 1
ATOM 504 C CA . ALA A 1 71 ? 0.805 -2.076 -11.278 1.00 91.25 71 ALA A CA 1
ATOM 505 C C . ALA A 1 71 ? -0.537 -2.808 -11.140 1.00 91.25 71 ALA A C 1
ATOM 507 O O . ALA A 1 71 ? -1.391 -2.694 -12.024 1.00 91.25 71 ALA A O 1
ATOM 508 N N . VAL A 1 72 ? -0.719 -3.533 -10.040 1.00 92.12 72 VAL A N 1
ATOM 509 C CA . VAL A 1 72 ? -1.935 -4.290 -9.727 1.00 92.12 72 VAL A CA 1
ATOM 510 C C . VAL A 1 72 ? -2.552 -3.708 -8.462 1.00 92.12 72 VAL A C 1
ATOM 512 O O . VAL A 1 72 ? -1.946 -3.752 -7.397 1.00 92.12 72 VAL A O 1
ATOM 515 N N . CYS A 1 73 ? -3.747 -3.140 -8.587 1.00 92.19 73 CYS A N 1
ATOM 516 C CA . CYS A 1 73 ? -4.543 -2.701 -7.445 1.00 92.19 73 CYS A CA 1
ATOM 517 C C . CYS A 1 73 ? -5.400 -3.875 -6.977 1.00 92.19 73 CYS A C 1
ATOM 519 O O . CYS A 1 73 ? -6.114 -4.456 -7.795 1.00 92.19 73 CYS A O 1
ATOM 521 N N . ILE A 1 74 ? -5.337 -4.204 -5.690 1.00 91.81 74 ILE A N 1
ATOM 522 C CA . ILE A 1 74 ? -6.227 -5.187 -5.077 1.00 91.81 74 ILE A CA 1
ATOM 523 C C . ILE A 1 74 ? -6.925 -4.575 -3.871 1.00 91.81 74 ILE A C 1
ATOM 525 O O . ILE A 1 74 ? -6.364 -3.745 -3.154 1.00 91.81 74 ILE A O 1
ATOM 529 N N . GLU A 1 75 ? -8.138 -5.044 -3.628 1.00 92.31 75 GLU A N 1
ATOM 530 C CA . GLU A 1 75 ? -8.921 -4.721 -2.446 1.00 92.31 75 GLU A CA 1
ATOM 531 C C . GLU A 1 75 ? -9.346 -6.032 -1.811 1.00 92.31 75 GLU A C 1
ATOM 533 O O . GLU A 1 75 ? -9.906 -6.901 -2.479 1.00 92.31 75 GLU A O 1
ATOM 538 N N . SER A 1 76 ? -9.034 -6.199 -0.532 1.00 89.88 76 SER A N 1
ATOM 539 C CA . SER A 1 76 ? -9.327 -7.433 0.184 1.00 89.88 76 SER A CA 1
ATOM 540 C C . SER A 1 76 ? -9.877 -7.118 1.560 1.00 89.88 76 SER A C 1
ATOM 542 O O . SER A 1 76 ? -9.308 -6.318 2.307 1.00 89.88 76 SER A O 1
ATOM 544 N N . ALA A 1 77 ? -10.957 -7.804 1.922 1.00 90.62 77 ALA A N 1
ATOM 545 C CA . ALA A 1 77 ? -11.425 -7.839 3.296 1.00 90.62 77 ALA A CA 1
ATOM 546 C C . ALA A 1 77 ? -10.432 -8.612 4.174 1.00 90.62 77 ALA A C 1
ATOM 548 O O . ALA A 1 77 ? -9.736 -9.524 3.710 1.00 90.62 77 ALA A O 1
ATOM 549 N N . ARG A 1 78 ? -10.372 -8.260 5.457 1.00 87.12 78 ARG A N 1
ATOM 550 C CA . ARG A 1 78 ? -9.622 -9.027 6.458 1.00 87.12 78 ARG A CA 1
ATOM 551 C C . ARG A 1 78 ? -10.377 -10.318 6.837 1.00 87.12 78 ARG A C 1
ATOM 553 O O . ARG A 1 78 ? -11.601 -10.279 6.910 1.00 87.12 78 ARG A O 1
ATOM 560 N N . PRO A 1 79 ? -9.686 -11.429 7.157 1.00 88.44 79 PRO A N 1
ATOM 561 C CA . PRO A 1 79 ? -8.236 -11.639 7.089 1.00 88.44 79 PRO A CA 1
ATOM 562 C C . PRO A 1 79 ? -7.727 -11.703 5.639 1.00 88.44 79 PRO A C 1
ATOM 564 O O . PRO A 1 79 ? -8.417 -12.199 4.756 1.00 88.44 79 PRO A O 1
ATOM 567 N N . LEU A 1 80 ? -6.513 -11.193 5.397 1.00 89.81 80 LEU A N 1
ATOM 568 C CA . LEU A 1 80 ? -5.960 -11.081 4.039 1.00 89.81 80 LEU A CA 1
ATOM 569 C C . LEU A 1 80 ? -5.510 -12.437 3.474 1.00 89.81 80 LEU A C 1
ATOM 571 O O . LEU A 1 80 ? -5.800 -12.741 2.324 1.00 89.81 80 LEU A O 1
ATOM 575 N N . GLY A 1 81 ? -4.814 -13.245 4.284 1.00 91.44 81 GLY A N 1
ATOM 576 C CA . GLY A 1 81 ? -4.195 -14.503 3.841 1.00 91.44 81 GLY A CA 1
ATOM 577 C C . GLY A 1 81 ? -2.942 -14.313 2.978 1.00 91.44 81 GLY A C 1
ATOM 578 O O . GLY A 1 81 ? -2.673 -15.132 2.105 1.00 91.44 81 GLY A O 1
ATOM 579 N N . LEU A 1 82 ? -2.190 -13.233 3.218 1.00 92.94 82 LEU A N 1
ATOM 580 C CA . LEU A 1 82 ? -0.890 -12.962 2.602 1.00 92.94 82 LEU A CA 1
ATOM 581 C C . LEU A 1 82 ? 0.222 -13.115 3.635 1.00 92.94 82 LEU A C 1
ATOM 583 O O . LEU A 1 82 ? 0.104 -12.600 4.749 1.00 92.94 82 LEU A O 1
ATOM 587 N N . VAL A 1 83 ? 1.316 -13.751 3.232 1.00 94.44 83 VAL A N 1
ATOM 588 C CA . VAL A 1 83 ? 2.579 -13.764 3.966 1.00 94.44 83 VAL A CA 1
ATOM 589 C C . VAL A 1 83 ? 3.547 -12.856 3.225 1.00 94.44 83 VAL A C 1
ATOM 591 O O . VAL A 1 83 ? 3.849 -13.067 2.050 1.00 94.44 83 VAL A O 1
ATOM 594 N N . PHE A 1 84 ? 4.015 -11.819 3.911 1.00 95.69 84 PHE A N 1
ATOM 595 C CA . PHE A 1 84 ? 4.999 -10.895 3.367 1.00 95.69 84 PHE A CA 1
ATOM 596 C C . PHE A 1 84 ? 6.396 -11.246 3.860 1.00 95.69 84 PHE A C 1
ATOM 598 O O . PHE A 1 84 ? 6.583 -11.599 5.023 1.00 95.69 84 PHE A O 1
ATOM 605 N N . ALA A 1 85 ? 7.381 -11.034 2.999 1.00 94.81 85 ALA A N 1
ATOM 606 C CA . ALA A 1 85 ? 8.789 -11.054 3.349 1.00 94.81 85 ALA A CA 1
ATOM 607 C C . ALA A 1 85 ? 9.462 -9.750 2.912 1.00 94.81 85 ALA A C 1
ATOM 609 O O . ALA A 1 85 ? 8.976 -9.017 2.046 1.00 94.81 85 ALA A O 1
ATOM 610 N N . GLN A 1 86 ? 10.602 -9.450 3.526 1.00 94.38 86 GLN A N 1
ATOM 611 C CA . GLN A 1 86 ? 11.427 -8.300 3.179 1.00 94.38 86 GLN A CA 1
ATOM 612 C C . GLN A 1 86 ? 12.692 -8.770 2.469 1.00 94.38 86 GLN A C 1
ATOM 614 O O . GLN A 1 86 ? 13.332 -9.734 2.886 1.00 94.38 86 GLN A O 1
ATOM 619 N N . ARG A 1 87 ? 13.094 -8.053 1.420 1.00 92.19 87 ARG A N 1
ATOM 620 C CA . ARG A 1 87 ? 14.429 -8.175 0.829 1.00 92.19 87 ARG A CA 1
ATOM 621 C C . ARG A 1 87 ? 15.090 -6.811 0.729 1.00 92.19 87 ARG A C 1
ATOM 623 O O . ARG A 1 87 ? 14.430 -5.797 0.509 1.00 92.19 87 ARG A O 1
ATOM 630 N N . VAL A 1 88 ? 16.408 -6.796 0.867 1.00 89.69 88 VAL A N 1
ATOM 631 C CA . VAL A 1 88 ? 17.225 -5.601 0.656 1.00 89.69 88 VAL A CA 1
ATOM 632 C C . VAL A 1 88 ? 17.840 -5.702 -0.735 1.00 89.69 88 VAL A C 1
ATOM 634 O O . VAL A 1 88 ? 18.539 -6.667 -1.037 1.00 89.69 88 VAL A O 1
ATOM 637 N N . ARG A 1 89 ? 17.576 -4.718 -1.595 1.00 80.69 89 ARG A N 1
ATOM 638 C CA . ARG A 1 89 ? 18.229 -4.572 -2.898 1.00 80.69 89 ARG A CA 1
ATOM 639 C C . ARG A 1 89 ? 19.075 -3.308 -2.883 1.00 80.69 89 ARG A C 1
ATOM 641 O O . ARG A 1 89 ? 18.556 -2.198 -2.973 1.00 80.69 89 ARG A O 1
ATOM 648 N N . GLY A 1 90 ? 20.388 -3.480 -2.745 1.00 80.12 90 GLY A N 1
ATOM 649 C CA . GLY A 1 90 ? 21.313 -2.361 -2.581 1.00 80.12 90 GLY A CA 1
ATOM 650 C C . GLY A 1 90 ? 21.016 -1.592 -1.292 1.00 80.12 90 GLY A C 1
ATOM 651 O O . GLY A 1 90 ? 21.215 -2.122 -0.205 1.00 80.12 90 GLY A O 1
ATOM 652 N N . VAL A 1 91 ? 20.529 -0.357 -1.424 1.00 78.25 91 VAL A N 1
ATOM 653 C CA . VAL A 1 91 ? 20.195 0.531 -0.290 1.00 78.25 91 VAL A CA 1
ATOM 654 C C . VAL A 1 91 ? 18.687 0.545 0.005 1.00 78.25 91 VAL A C 1
ATOM 656 O O . VAL A 1 91 ? 18.255 1.042 1.040 1.00 78.25 91 VAL A O 1
ATOM 659 N N . THR A 1 92 ? 17.865 -0.005 -0.892 1.00 82.38 92 THR A N 1
ATOM 660 C CA . THR A 1 92 ? 16.402 0.040 -0.790 1.00 82.38 92 THR A CA 1
ATOM 661 C C . THR A 1 92 ? 15.836 -1.273 -0.275 1.00 82.38 92 THR A C 1
ATOM 663 O O . THR A 1 92 ? 16.239 -2.357 -0.701 1.00 82.38 92 THR A O 1
ATOM 666 N N . THR A 1 93 ? 14.868 -1.171 0.629 1.00 88.81 93 THR A N 1
ATOM 667 C CA . THR A 1 93 ? 14.071 -2.298 1.104 1.00 88.81 93 THR A CA 1
ATOM 668 C C . THR A 1 93 ? 12.827 -2.459 0.242 1.00 88.81 93 THR A C 1
ATOM 670 O O . THR A 1 93 ? 12.126 -1.493 -0.057 1.00 88.81 93 THR A O 1
ATOM 673 N N . GLU A 1 94 ? 12.553 -3.700 -0.143 1.00 92.81 94 GLU A N 1
ATOM 674 C CA . GLU A 1 94 ? 11.346 -4.096 -0.858 1.00 92.81 94 GLU A CA 1
ATOM 675 C C . GLU A 1 94 ? 10.602 -5.132 -0.020 1.00 92.81 94 GLU A C 1
ATOM 677 O O . GLU A 1 94 ? 11.209 -6.060 0.524 1.00 92.81 94 GLU A O 1
ATOM 682 N N . ILE A 1 95 ? 9.285 -4.983 0.064 1.00 95.25 95 ILE A N 1
ATOM 683 C CA . ILE A 1 95 ? 8.406 -5.949 0.719 1.00 95.25 95 ILE A CA 1
ATOM 684 C C . ILE A 1 95 ? 7.644 -6.674 -0.373 1.00 95.25 95 ILE A C 1
ATOM 686 O O . ILE A 1 95 ? 7.038 -6.034 -1.229 1.00 95.25 95 ILE A O 1
ATOM 690 N N . TYR A 1 96 ? 7.695 -7.997 -0.366 1.00 95.12 96 TYR A N 1
ATOM 691 C CA . TYR A 1 96 ? 7.081 -8.828 -1.393 1.00 95.12 96 TYR A CA 1
ATOM 692 C C . TYR A 1 96 ? 6.220 -9.919 -0.771 1.00 95.12 96 TYR A C 1
ATOM 694 O O . TYR A 1 96 ? 6.393 -10.275 0.394 1.00 95.12 96 TYR A O 1
ATOM 702 N N . VAL A 1 97 ? 5.272 -10.424 -1.552 1.00 96.00 97 VAL A N 1
ATOM 703 C CA . VAL A 1 97 ? 4.433 -11.562 -1.177 1.00 96.00 97 VAL A CA 1
ATOM 704 C C . VAL A 1 97 ? 5.254 -12.841 -1.329 1.00 96.00 97 VAL A C 1
ATOM 706 O O . VAL A 1 97 ? 5.659 -13.178 -2.442 1.00 96.00 97 VAL A O 1
ATOM 709 N N . ASP A 1 98 ? 5.505 -13.532 -0.223 1.00 96.25 98 ASP A N 1
ATOM 710 C CA . ASP A 1 98 ? 6.256 -14.792 -0.183 1.00 96.25 98 ASP A CA 1
ATOM 711 C C . ASP A 1 98 ? 5.326 -16.000 -0.340 1.00 96.25 98 ASP A C 1
ATOM 713 O O . ASP A 1 98 ? 5.576 -16.897 -1.141 1.00 96.25 98 ASP A O 1
ATOM 717 N N . GLU A 1 99 ? 4.188 -15.969 0.352 1.00 94.94 99 GLU A N 1
ATOM 718 C CA . GLU A 1 99 ? 3.183 -17.029 0.322 1.00 94.94 99 GLU A CA 1
ATOM 719 C C . GLU A 1 99 ? 1.774 -16.426 0.325 1.00 94.94 99 GLU A C 1
ATOM 721 O O . GLU A 1 99 ? 1.523 -15.348 0.876 1.00 94.94 99 GLU A O 1
ATOM 726 N N . ILE A 1 100 ? 0.840 -17.129 -0.311 1.00 94.69 100 ILE A N 1
ATOM 727 C CA . ILE A 1 100 ? -0.584 -16.807 -0.293 1.00 94.69 100 ILE A CA 1
ATOM 728 C C . ILE A 1 100 ? -1.322 -18.043 0.190 1.00 94.69 100 ILE A C 1
ATOM 730 O O . ILE A 1 100 ? -1.139 -19.125 -0.358 1.00 94.69 100 ILE A O 1
ATOM 734 N N . VAL A 1 101 ? -2.181 -17.867 1.190 1.00 93.38 101 VAL A N 1
ATOM 735 C CA . VAL A 1 101 ? -3.031 -18.946 1.687 1.00 93.38 101 VAL A CA 1
ATOM 736 C C . VAL A 1 101 ? -4.099 -19.259 0.639 1.00 93.38 101 VAL A C 1
ATOM 738 O O . VAL A 1 101 ? -4.822 -18.360 0.191 1.00 93.38 101 VAL A O 1
ATOM 741 N N . ASP A 1 102 ? -4.222 -20.529 0.261 1.00 89.88 102 ASP A N 1
ATOM 742 C CA . ASP A 1 102 ? -5.217 -20.982 -0.711 1.00 89.88 102 ASP A CA 1
ATOM 743 C C . ASP A 1 102 ? -6.647 -20.671 -0.247 1.00 89.88 102 ASP A C 1
ATOM 745 O O . ASP A 1 102 ? -7.012 -20.861 0.914 1.00 89.88 102 ASP A O 1
ATOM 749 N N . GLY A 1 103 ? -7.472 -20.160 -1.164 1.00 89.19 103 GLY A N 1
ATOM 750 C CA . GLY A 1 103 ? -8.847 -19.749 -0.861 1.00 89.19 103 GLY A CA 1
ATOM 751 C C . GLY A 1 103 ? -8.966 -18.471 -0.022 1.00 89.19 103 GLY A C 1
ATOM 752 O O . GLY A 1 103 ? -10.068 -18.130 0.404 1.00 89.19 103 GLY A O 1
ATOM 753 N N . SER A 1 104 ? -7.865 -17.750 0.217 1.00 90.38 104 SER A N 1
ATOM 754 C CA . SER A 1 104 ? -7.898 -16.474 0.935 1.00 90.38 104 SER A CA 1
ATOM 755 C C . SER A 1 104 ? -8.543 -15.338 0.138 1.00 90.38 104 SER A C 1
ATOM 757 O O . SER A 1 104 ? -8.598 -15.345 -1.096 1.00 90.38 104 SER A O 1
ATOM 759 N N . ASN A 1 105 ? -8.976 -14.302 0.860 1.00 90.62 105 ASN A N 1
ATOM 760 C CA . ASN A 1 105 ? -9.552 -13.100 0.261 1.00 90.62 105 ASN A CA 1
ATOM 761 C C . ASN A 1 105 ? -8.560 -12.398 -0.679 1.00 90.62 105 ASN A C 1
ATOM 763 O O . ASN A 1 105 ? -8.954 -11.942 -1.752 1.00 90.62 105 ASN A O 1
ATOM 767 N N . ALA A 1 106 ? -7.269 -12.359 -0.332 1.00 87.75 106 ALA A N 1
ATOM 768 C CA . ALA A 1 106 ? -6.264 -11.748 -1.192 1.00 87.75 106 ALA A CA 1
ATOM 769 C C . ALA A 1 106 ? -5.974 -12.579 -2.452 1.00 87.75 106 ALA A C 1
ATOM 771 O O . ALA A 1 106 ? -5.750 -11.998 -3.517 1.00 87.75 106 ALA A O 1
ATOM 772 N N . ALA A 1 107 ? -6.034 -13.915 -2.366 1.00 88.62 107 ALA A N 1
ATOM 773 C CA . ALA A 1 107 ? -5.959 -14.783 -3.542 1.00 88.62 107 ALA A CA 1
ATOM 774 C C . ALA A 1 107 ? -7.122 -14.498 -4.506 1.00 88.62 107 ALA A C 1
ATOM 776 O O . ALA A 1 107 ? -6.905 -14.292 -5.700 1.00 88.62 107 ALA A O 1
ATOM 777 N N . ALA A 1 108 ? -8.348 -14.398 -3.977 1.00 88.56 108 ALA A N 1
ATOM 778 C CA . ALA A 1 108 ? -9.537 -14.052 -4.758 1.00 88.56 108 ALA A CA 1
ATOM 779 C C . ALA A 1 108 ? -9.459 -12.636 -5.362 1.00 88.56 108 ALA A C 1
ATOM 781 O O . ALA A 1 108 ? -9.931 -12.413 -6.476 1.00 88.56 108 ALA A O 1
ATOM 782 N N . ALA A 1 109 ? -8.811 -11.697 -4.666 1.00 88.62 109 ALA A N 1
ATOM 783 C CA . ALA A 1 109 ? -8.557 -10.340 -5.150 1.00 88.62 109 ALA A CA 1
ATOM 784 C C . ALA A 1 109 ? -7.441 -10.260 -6.216 1.00 88.62 109 ALA A C 1
ATOM 786 O O . ALA A 1 109 ? -7.228 -9.201 -6.809 1.00 88.62 109 ALA A O 1
ATOM 787 N N . GLY A 1 110 ? -6.740 -11.366 -6.493 1.00 89.25 110 GLY A N 1
ATOM 788 C CA . GLY A 1 110 ? -5.751 -11.469 -7.568 1.00 89.25 110 GLY A CA 1
ATOM 789 C C . GLY A 1 110 ? -4.303 -11.185 -7.160 1.00 89.25 110 GLY A C 1
ATOM 790 O O . GLY A 1 110 ? -3.472 -10.939 -8.047 1.00 89.25 110 GLY A O 1
ATOM 791 N N . ALA A 1 111 ? -3.988 -11.224 -5.860 1.00 90.75 111 ALA A N 1
ATOM 792 C CA . ALA A 1 111 ? -2.608 -11.218 -5.372 1.00 90.75 111 ALA A CA 1
ATOM 793 C C . ALA A 1 111 ? -1.833 -12.434 -5.905 1.00 90.75 111 ALA A C 1
ATOM 795 O O . ALA A 1 111 ? -2.404 -13.509 -6.104 1.00 90.75 111 ALA A O 1
ATOM 796 N N . ARG A 1 112 ? -0.529 -12.277 -6.146 1.00 93.62 112 ARG A N 1
ATOM 797 C CA . ARG A 1 112 ? 0.360 -13.371 -6.561 1.00 93.62 112 ARG A CA 1
ATOM 798 C C . ARG A 1 112 ? 1.650 -13.368 -5.752 1.00 93.62 112 ARG A C 1
ATOM 800 O O . ARG A 1 112 ? 2.146 -12.316 -5.358 1.00 93.62 112 ARG A O 1
ATOM 807 N N . VAL A 1 113 ? 2.208 -14.559 -5.544 1.00 95.06 113 VAL A N 1
ATOM 808 C CA . VAL A 1 113 ? 3.554 -14.715 -4.981 1.00 95.06 113 VAL A CA 1
ATOM 809 C C . VAL A 1 113 ? 4.556 -13.983 -5.878 1.00 95.06 113 VAL A C 1
ATOM 811 O O . VAL A 1 113 ? 4.481 -14.065 -7.104 1.00 95.06 113 VAL A O 1
ATOM 814 N N . GLY A 1 114 ? 5.473 -13.243 -5.260 1.00 93.81 114 GLY A N 1
ATOM 815 C CA . GLY A 1 114 ? 6.458 -12.401 -5.936 1.00 93.81 114 GLY A CA 1
ATOM 816 C C . GLY A 1 114 ? 6.001 -10.966 -6.218 1.00 93.81 114 GLY A C 1
ATOM 817 O O . GLY A 1 114 ? 6.837 -10.147 -6.603 1.00 93.81 114 GLY A O 1
ATOM 818 N N . ASP A 1 115 ? 4.726 -10.630 -5.996 1.00 94.06 115 ASP A N 1
ATOM 819 C CA . ASP A 1 115 ? 4.253 -9.247 -6.077 1.00 94.06 115 ASP A CA 1
ATOM 820 C C . ASP A 1 115 ? 4.945 -8.378 -5.012 1.00 94.06 115 ASP A C 1
ATOM 822 O O . ASP A 1 115 ? 5.009 -8.747 -3.839 1.00 94.06 115 ASP A O 1
ATOM 826 N N . VAL A 1 116 ? 5.447 -7.204 -5.402 1.00 95.12 116 VAL A N 1
ATOM 827 C CA . VAL A 1 116 ? 6.108 -6.255 -4.491 1.00 95.12 116 VAL A CA 1
ATOM 828 C C . VAL A 1 116 ? 5.104 -5.201 -4.041 1.00 95.12 116 VAL A C 1
ATOM 830 O O . VAL A 1 116 ? 4.526 -4.501 -4.868 1.00 95.12 116 VAL A O 1
ATOM 833 N N . LEU A 1 117 ? 4.882 -5.064 -2.737 1.00 95.81 117 LEU A N 1
ATOM 834 C CA . LEU A 1 117 ? 3.954 -4.088 -2.173 1.00 95.81 117 LEU A CA 1
ATOM 835 C C . LEU A 1 117 ? 4.551 -2.678 -2.259 1.00 95.81 117 LEU A C 1
ATOM 837 O O . LEU A 1 117 ? 5.595 -2.405 -1.671 1.00 95.81 117 LEU A O 1
ATOM 841 N N . ARG A 1 118 ? 3.872 -1.779 -2.977 1.00 95.06 118 ARG A N 1
ATOM 842 C CA . ARG A 1 118 ? 4.304 -0.385 -3.185 1.00 95.06 118 ARG A CA 1
ATOM 843 C C . ARG A 1 118 ? 3.513 0.603 -2.335 1.00 95.06 118 ARG A C 1
ATOM 845 O O . ARG A 1 118 ? 4.059 1.598 -1.864 1.00 95.06 118 ARG A O 1
ATOM 852 N N . LEU A 1 119 ? 2.225 0.333 -2.134 1.00 95.50 119 LEU A N 1
ATOM 853 C CA . LEU A 1 119 ? 1.325 1.194 -1.369 1.00 95.50 119 LEU A CA 1
ATOM 854 C C . LEU A 1 119 ? 0.238 0.358 -0.702 1.00 95.50 119 LEU A C 1
ATOM 856 O O . LEU A 1 119 ? -0.298 -0.565 -1.311 1.00 95.50 119 LEU A O 1
ATOM 860 N N . THR A 1 120 ? -0.107 0.703 0.532 1.00 94.94 120 THR A N 1
ATOM 861 C CA . THR A 1 120 ? -1.260 0.151 1.255 1.00 94.94 120 THR A CA 1
ATOM 862 C C . THR A 1 120 ? -2.106 1.280 1.830 1.00 94.94 120 THR A C 1
ATOM 864 O O . THR A 1 120 ? -1.586 2.353 2.135 1.00 94.94 120 THR A O 1
ATOM 867 N N . THR A 1 121 ? -3.404 1.066 2.016 1.00 93.62 121 THR A N 1
ATOM 868 C CA . THR A 1 121 ? -4.187 1.909 2.925 1.00 93.62 121 THR A CA 1
ATOM 869 C C . THR A 1 121 ? -3.732 1.695 4.365 1.00 93.62 121 THR A C 1
ATOM 871 O O . THR A 1 121 ? -3.061 0.707 4.668 1.00 93.62 121 THR A O 1
ATOM 874 N N . ALA A 1 122 ? -4.037 2.647 5.241 1.00 92.75 122 ALA A N 1
ATOM 875 C CA . ALA A 1 122 ? -3.758 2.582 6.670 1.00 92.75 122 ALA A CA 1
ATOM 876 C C . ALA A 1 122 ? -4.698 3.520 7.440 1.00 92.75 122 ALA A C 1
ATOM 878 O O . ALA A 1 122 ? -5.351 4.390 6.860 1.00 92.75 122 ALA A O 1
ATOM 879 N N . VAL A 1 123 ? -4.737 3.367 8.759 1.00 90.19 123 VAL A N 1
ATOM 880 C CA . VAL A 1 123 ? -5.400 4.282 9.687 1.00 90.19 123 VAL A CA 1
ATOM 881 C C . VAL A 1 123 ? -4.329 4.964 10.534 1.00 90.19 123 VAL A C 1
ATOM 883 O O . VAL A 1 123 ? -3.547 4.293 11.207 1.00 90.19 123 VAL A O 1
ATOM 886 N N . PHE A 1 124 ? -4.290 6.298 10.516 1.00 86.94 124 PHE A N 1
ATOM 887 C CA . PHE A 1 124 ? -3.364 7.082 11.338 1.00 86.94 124 PHE A CA 1
ATOM 888 C C . PHE A 1 124 ? -4.102 7.928 12.367 1.00 86.94 124 PHE A C 1
ATOM 890 O O . PHE A 1 124 ? -5.156 8.500 12.093 1.00 86.94 124 PHE A O 1
ATOM 897 N N . LEU A 1 125 ? -3.486 8.054 13.542 1.00 85.69 125 LEU A N 1
ATOM 898 C CA . LEU A 1 125 ? -3.899 8.991 14.577 1.00 85.69 125 LEU A CA 1
ATOM 899 C C . LEU A 1 125 ? -3.322 10.373 14.252 1.00 85.69 125 LEU A C 1
ATOM 901 O O . LEU A 1 125 ? -2.120 10.599 14.392 1.00 85.69 125 LEU A O 1
ATOM 905 N N . VAL A 1 126 ? -4.176 11.302 13.836 1.00 81.62 126 VAL A N 1
ATOM 906 C CA . VAL A 1 126 ? -3.790 12.680 13.513 1.00 81.62 126 VAL A CA 1
ATOM 907 C C . VAL A 1 126 ? -4.263 13.610 14.626 1.00 81.62 126 VAL A C 1
ATOM 909 O O . VAL A 1 126 ? -5.404 13.531 15.080 1.00 81.62 126 VAL A O 1
ATOM 912 N N . SER A 1 127 ? -3.382 14.498 15.085 1.00 76.25 127 SER A N 1
ATOM 913 C CA . SER A 1 127 ? -3.729 15.582 16.008 1.00 76.25 127 SER A CA 1
ATOM 914 C C . SER A 1 127 ? -4.162 16.826 15.237 1.00 76.25 127 SER A C 1
ATOM 916 O O . SER A 1 127 ? -3.503 17.207 14.269 1.00 76.25 127 SER A O 1
ATOM 918 N N . ALA A 1 128 ? -5.224 17.490 15.695 1.00 66.00 128 ALA A N 1
ATOM 919 C CA . ALA A 1 128 ? -5.583 18.814 15.194 1.00 66.00 128 ALA A CA 1
ATOM 920 C C . ALA A 1 128 ? -4.410 19.811 15.356 1.00 66.00 128 ALA A C 1
ATOM 922 O O . ALA A 1 128 ? -3.641 19.686 16.317 1.00 66.00 128 ALA A O 1
ATOM 923 N N . PRO A 1 129 ? -4.256 20.790 14.442 1.00 60.75 129 PRO A N 1
ATOM 924 C CA . PRO A 1 129 ? -3.246 21.832 14.584 1.00 60.75 129 PRO A CA 1
ATOM 925 C C . PRO A 1 129 ? -3.431 22.563 15.918 1.00 60.75 129 PRO A C 1
ATOM 927 O O . PRO A 1 129 ? -4.547 22.923 16.292 1.00 60.75 129 PRO A O 1
ATOM 930 N N . VAL A 1 130 ? -2.330 22.734 16.649 1.00 57.91 130 VAL A N 1
ATOM 931 C CA . VAL A 1 130 ? -2.327 23.400 17.955 1.00 57.91 130 VAL A CA 1
ATOM 932 C C . VAL A 1 130 ? -2.501 24.895 17.727 1.00 57.91 130 VAL A C 1
ATOM 934 O O . VAL A 1 130 ? -1.598 25.552 17.210 1.00 57.91 130 VAL A O 1
ATOM 937 N N . ASP A 1 131 ? -3.652 25.434 18.118 1.00 53.94 131 ASP A N 1
ATOM 938 C CA . ASP A 1 131 ? -3.827 26.877 18.213 1.00 53.94 131 ASP A CA 1
ATOM 939 C C . ASP A 1 131 ? -3.128 27.371 19.488 1.00 53.94 131 ASP A C 1
ATOM 941 O O . ASP A 1 131 ? -3.566 27.118 20.613 1.00 53.94 131 ASP A O 1
ATOM 945 N N . VAL A 1 132 ? -1.994 28.049 19.300 1.00 55.81 132 VAL A N 1
ATOM 946 C CA . VAL A 1 132 ? -1.074 28.498 20.361 1.00 55.81 132 VAL A CA 1
ATOM 947 C C . VAL A 1 132 ? -1.743 29.486 21.333 1.00 55.81 132 VAL A C 1
ATOM 949 O O . VAL A 1 132 ? -1.230 29.734 22.423 1.00 55.81 132 VAL A O 1
ATOM 952 N N . THR A 1 133 ? -2.905 30.034 20.968 1.00 58.50 133 THR A N 1
A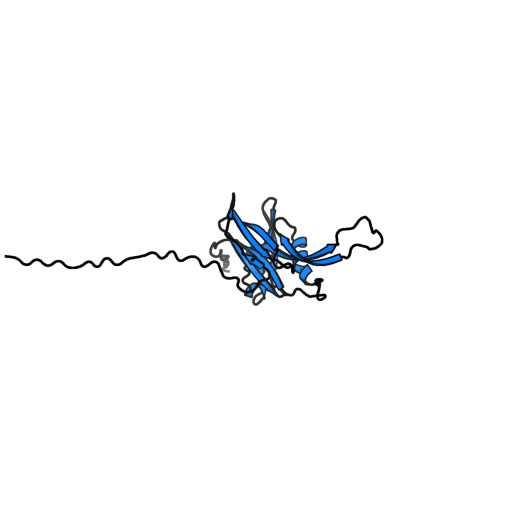TOM 953 C CA . THR A 1 133 ? -3.660 30.992 21.787 1.00 58.50 133 THR A CA 1
ATOM 954 C C . THR A 1 133 ? -4.498 30.343 22.891 1.00 58.50 133 THR A C 1
ATOM 956 O O . THR A 1 133 ? -4.819 31.007 23.875 1.00 58.50 133 THR A O 1
ATOM 959 N N . THR A 1 134 ? -4.816 29.047 22.787 1.00 54.47 134 THR A N 1
ATOM 960 C CA . THR A 1 134 ? -5.772 28.383 23.688 1.00 54.47 134 THR A CA 1
ATOM 961 C C . THR A 1 134 ? -5.153 27.137 24.325 1.00 54.47 134 THR A C 1
ATOM 963 O O . THR A 1 134 ? -5.504 26.004 24.013 1.00 54.47 134 THR A O 1
ATOM 966 N N . TRP A 1 135 ? -4.242 27.340 25.280 1.00 52.62 135 TRP A N 1
ATOM 967 C CA . TRP A 1 135 ? -3.591 26.274 26.067 1.00 52.62 135 TRP A CA 1
ATOM 968 C C . TRP A 1 135 ? -4.545 25.435 26.942 1.00 52.62 135 TRP A C 1
ATOM 970 O O . TRP A 1 135 ? -4.105 24.509 27.619 1.00 52.62 135 TRP A O 1
ATOM 980 N N . LEU A 1 136 ? -5.847 25.744 26.952 1.00 56.91 136 LEU A N 1
ATOM 981 C CA . LEU A 1 136 ? -6.838 25.073 27.795 1.00 56.91 136 LEU A CA 1
ATOM 982 C C . LEU A 1 136 ? -7.405 23.769 27.214 1.00 56.91 136 LEU A C 1
ATOM 984 O O . LEU A 1 136 ? -8.036 23.030 27.965 1.00 56.91 136 LEU A O 1
ATOM 988 N N . ASN A 1 137 ? -7.211 23.468 25.925 1.00 57.97 137 ASN A N 1
ATOM 989 C CA . ASN A 1 137 ? -7.770 22.255 25.325 1.00 57.97 137 ASN A CA 1
ATOM 990 C C . ASN A 1 137 ? -6.680 21.456 24.594 1.00 57.97 137 ASN A C 1
ATOM 992 O O . ASN A 1 137 ? -6.194 21.915 23.556 1.00 57.97 137 ASN A O 1
ATOM 996 N N . PRO A 1 138 ? -6.259 20.282 25.105 1.00 60.81 138 PRO A N 1
ATOM 997 C CA . PRO A 1 138 ? -5.316 19.443 24.381 1.00 60.81 138 PRO A CA 1
ATOM 998 C C . PRO A 1 138 ? -5.882 19.107 22.989 1.00 60.81 138 PRO A C 1
ATOM 1000 O O . PRO A 1 138 ? -7.082 18.848 22.858 1.00 60.81 138 PRO A O 1
ATOM 1003 N N . PRO A 1 139 ? -5.046 19.121 21.935 1.00 64.88 139 PRO A N 1
ATOM 1004 C CA . PRO A 1 139 ? -5.509 18.939 20.566 1.00 64.88 139 PRO A CA 1
ATOM 1005 C C . PRO A 1 139 ? -6.217 17.591 20.428 1.00 64.88 139 PRO A C 1
ATOM 1007 O O . PRO A 1 139 ? -5.659 16.540 20.759 1.00 64.88 139 PRO A O 1
ATOM 1010 N N . ALA A 1 140 ? -7.452 17.626 19.925 1.00 71.75 140 ALA A N 1
ATOM 1011 C CA . ALA A 1 140 ? -8.225 16.421 19.678 1.00 71.75 140 ALA A CA 1
ATOM 1012 C C . ALA A 1 140 ? -7.467 15.529 18.684 1.00 71.75 140 ALA A C 1
ATOM 1014 O O . ALA A 1 140 ? -7.120 15.960 17.579 1.00 71.75 140 ALA A O 1
ATOM 1015 N N . LYS A 1 141 ? -7.198 14.290 19.096 1.00 80.81 141 LYS A N 1
ATOM 1016 C CA . LYS A 1 141 ? -6.631 13.258 18.229 1.00 80.81 141 LYS A CA 1
ATOM 1017 C C . LYS A 1 141 ? -7.774 12.492 17.576 1.00 80.81 141 LYS A C 1
ATOM 1019 O O . LYS A 1 141 ? -8.754 12.185 18.252 1.00 80.81 141 LYS A O 1
ATOM 1024 N N . ARG A 1 142 ? -7.657 12.214 16.280 1.00 83.31 142 ARG A N 1
ATOM 1025 C CA . ARG A 1 142 ? -8.658 11.478 15.501 1.00 83.31 142 ARG A CA 1
ATOM 1026 C C . ARG A 1 142 ? -7.986 10.409 14.658 1.00 83.31 142 ARG A C 1
ATOM 1028 O O . ARG A 1 142 ? -6.935 10.666 14.073 1.00 83.31 142 ARG A O 1
ATOM 1035 N N . ASN A 1 143 ? -8.603 9.241 14.580 1.00 86.62 143 ASN A N 1
ATOM 1036 C CA . ASN A 1 143 ? -8.199 8.183 13.667 1.00 86.62 143 ASN A CA 1
ATOM 1037 C C . ASN A 1 143 ? -8.799 8.455 12.291 1.00 86.62 143 ASN A C 1
ATOM 1039 O O . ASN A 1 143 ? -10.019 8.505 12.140 1.00 86.62 143 ASN A O 1
ATOM 1043 N N . VAL A 1 144 ? -7.954 8.620 11.282 1.00 86.44 144 VAL A N 1
ATOM 1044 C CA . VAL A 1 144 ? -8.383 8.900 9.908 1.00 86.44 144 VAL A CA 1
ATOM 1045 C C . VAL A 1 144 ? -7.812 7.868 8.948 1.00 86.44 144 VAL A C 1
ATOM 1047 O O . VAL A 1 144 ? -6.718 7.342 9.167 1.00 86.44 144 VAL A O 1
ATOM 1050 N N . LYS A 1 145 ? -8.548 7.587 7.867 1.00 89.06 145 LYS A N 1
ATOM 1051 C CA . LYS A 1 145 ? -8.023 6.793 6.753 1.00 89.06 145 LYS A CA 1
ATOM 1052 C C . LYS A 1 145 ? -6.917 7.568 6.044 1.00 89.06 145 LYS A C 1
ATOM 1054 O O . LYS A 1 145 ? -7.003 8.779 5.855 1.00 89.06 145 LYS A O 1
ATOM 1059 N N . ALA A 1 146 ? -5.901 6.845 5.612 1.00 90.38 146 ALA A N 1
ATOM 1060 C CA . ALA A 1 146 ? -4.774 7.365 4.867 1.00 90.38 146 ALA A CA 1
ATOM 1061 C C . ALA A 1 146 ? -4.196 6.277 3.956 1.00 90.38 146 ALA A C 1
ATOM 1063 O O . ALA A 1 146 ? -4.650 5.131 3.946 1.00 90.38 146 ALA A O 1
ATOM 1064 N N . TYR A 1 147 ? -3.162 6.640 3.207 1.00 92.56 147 TYR A N 1
ATOM 1065 C CA . TYR A 1 147 ? -2.313 5.696 2.496 1.00 92.56 147 TYR A CA 1
ATOM 1066 C C . TYR A 1 147 ? -0.909 5.696 3.100 1.00 92.56 147 TYR A C 1
ATOM 1068 O O . TYR A 1 147 ? -0.485 6.656 3.746 1.00 92.56 147 TYR A O 1
ATOM 1076 N N . TYR A 1 148 ? -0.186 4.609 2.877 1.00 94.50 148 TYR A N 1
ATOM 1077 C CA . TYR A 1 148 ? 1.189 4.427 3.296 1.00 94.50 148 TYR A CA 1
ATOM 1078 C C . TYR A 1 148 ? 2.010 3.899 2.122 1.00 94.50 148 TYR A C 1
ATOM 1080 O O . TYR A 1 148 ? 1.725 2.830 1.581 1.00 94.50 148 TYR A O 1
ATOM 1088 N N . GLU A 1 149 ? 3.018 4.668 1.718 1.00 94.62 149 GLU A N 1
ATOM 1089 C CA . GLU A 1 149 ? 3.996 4.260 0.708 1.00 94.62 149 GLU A CA 1
ATOM 1090 C C . GLU A 1 149 ? 5.010 3.305 1.344 1.00 94.62 149 GLU A C 1
ATOM 1092 O O . GLU A 1 149 ? 5.652 3.642 2.342 1.00 94.62 149 GLU A O 1
ATOM 1097 N N . CYS A 1 150 ? 5.143 2.108 0.776 1.00 93.31 150 CYS A N 1
ATOM 1098 C CA . CYS A 1 150 ? 5.945 1.020 1.338 1.00 93.31 150 CYS A CA 1
ATOM 1099 C C . CYS A 1 150 ? 7.408 1.044 0.869 1.00 93.31 150 CYS A C 1
ATOM 1101 O O . CYS A 1 150 ? 8.262 0.397 1.478 1.00 93.31 150 CYS A O 1
ATOM 1103 N N . ASP A 1 151 ? 7.708 1.805 -0.182 1.00 91.44 151 ASP A N 1
ATOM 1104 C CA . ASP A 1 151 ? 9.028 1.850 -0.807 1.00 91.44 151 ASP A CA 1
ATOM 1105 C C . ASP A 1 151 ? 10.100 2.364 0.161 1.00 91.44 151 ASP A C 1
ATOM 1107 O O . ASP A 1 151 ? 9.999 3.462 0.717 1.00 91.44 151 ASP A O 1
ATOM 1111 N N . GLY A 1 152 ? 11.147 1.561 0.379 1.00 88.12 152 GLY A N 1
ATOM 1112 C CA . GLY A 1 152 ? 12.248 1.918 1.275 1.00 88.12 152 GLY A CA 1
ATOM 1113 C C . GLY A 1 152 ? 11.865 1.982 2.759 1.00 88.12 152 GLY A C 1
ATOM 1114 O O . GLY A 1 152 ? 12.632 2.511 3.565 1.00 88.12 152 GLY A O 1
ATOM 1115 N N . LYS A 1 153 ? 10.683 1.480 3.145 1.00 92.69 153 LYS A N 1
ATOM 1116 C CA . LYS A 1 153 ? 10.259 1.393 4.550 1.00 92.69 153 LYS A CA 1
ATOM 1117 C C . LYS A 1 153 ? 10.695 0.071 5.179 1.00 92.69 153 LYS A C 1
ATOM 1119 O O . LYS A 1 153 ? 10.977 -0.912 4.488 1.00 92.69 153 LYS A O 1
ATOM 1124 N N . SER A 1 154 ? 10.774 0.052 6.509 1.00 92.06 154 SER A N 1
ATOM 1125 C CA . SER A 1 154 ? 11.007 -1.183 7.258 1.00 92.06 154 SER A CA 1
ATOM 1126 C C . SER A 1 154 ? 9.773 -2.081 7.209 1.00 92.06 154 SER A C 1
ATOM 1128 O O . SER A 1 154 ? 8.639 -1.599 7.133 1.00 92.06 154 SER A O 1
ATOM 1130 N N . PHE A 1 155 ? 10.007 -3.390 7.284 1.00 92.69 155 PHE A N 1
ATOM 1131 C CA . PHE A 1 155 ? 8.944 -4.388 7.310 1.00 92.69 155 PHE A CA 1
ATOM 1132 C C . PHE A 1 155 ? 7.938 -4.127 8.433 1.00 92.69 155 PHE A C 1
ATOM 1134 O O . PHE A 1 155 ? 6.739 -4.049 8.174 1.00 92.69 155 PHE A O 1
ATOM 1141 N N . ASP A 1 156 ? 8.431 -3.873 9.647 1.00 93.75 156 ASP A N 1
ATOM 1142 C CA . ASP A 1 156 ? 7.594 -3.619 10.822 1.00 93.75 156 ASP A CA 1
ATOM 1143 C C . ASP A 1 156 ? 6.653 -2.431 10.620 1.00 93.75 156 ASP A C 1
ATOM 1145 O O . ASP A 1 156 ? 5.477 -2.498 10.968 1.00 93.75 156 ASP A O 1
ATOM 1149 N N . ASN A 1 157 ? 7.131 -1.349 9.998 1.00 93.56 157 ASN A N 1
ATOM 1150 C CA . ASN A 1 157 ? 6.301 -0.172 9.751 1.00 93.56 157 ASN A CA 1
ATOM 1151 C C . ASN A 1 157 ? 5.168 -0.467 8.766 1.00 93.56 157 ASN A C 1
ATOM 1153 O O . ASN A 1 157 ? 4.054 0.020 8.949 1.00 93.56 157 ASN A O 1
ATOM 1157 N N . VAL A 1 158 ? 5.433 -1.278 7.742 1.00 93.69 158 VAL A N 1
ATOM 1158 C CA . VAL A 1 158 ? 4.416 -1.654 6.756 1.00 93.69 158 VAL A CA 1
ATOM 1159 C C . VAL A 1 158 ? 3.419 -2.646 7.348 1.00 93.69 158 VAL A C 1
ATOM 1161 O O . VAL A 1 158 ? 2.217 -2.475 7.156 1.00 93.69 158 VAL A O 1
ATOM 1164 N N . MET A 1 159 ? 3.874 -3.623 8.135 1.00 94.50 159 MET A N 1
ATOM 1165 C CA . MET A 1 159 ? 2.966 -4.531 8.842 1.00 94.50 159 MET A CA 1
ATOM 1166 C C . MET A 1 159 ? 2.099 -3.781 9.861 1.00 94.50 159 MET A C 1
ATOM 1168 O O . MET A 1 159 ? 0.895 -4.021 9.923 1.00 94.50 159 MET A O 1
ATOM 1172 N N . ASN A 1 160 ? 2.663 -2.811 10.588 1.00 93.44 160 ASN A N 1
ATOM 1173 C CA . ASN A 1 160 ? 1.907 -1.937 11.490 1.00 93.44 160 ASN A CA 1
ATOM 1174 C C . ASN A 1 160 ? 0.864 -1.099 10.735 1.00 93.44 160 ASN A C 1
ATOM 1176 O O . ASN A 1 160 ? -0.270 -0.964 11.197 1.00 93.44 160 ASN A O 1
ATOM 1180 N N . ALA A 1 161 ? 1.210 -0.579 9.553 1.00 92.69 161 ALA A N 1
ATOM 1181 C CA . ALA A 1 161 ? 0.270 0.139 8.697 1.00 92.69 161 ALA A CA 1
ATOM 1182 C C . ALA A 1 161 ? -0.894 -0.763 8.248 1.00 92.69 161 ALA A C 1
ATOM 1184 O O . ALA A 1 161 ? -2.052 -0.366 8.353 1.00 92.69 161 ALA A O 1
ATOM 1185 N N . ILE A 1 162 ? -0.628 -2.007 7.843 1.00 91.56 162 ILE A N 1
ATOM 1186 C CA . ILE A 1 162 ? -1.680 -2.972 7.484 1.00 91.56 162 ILE A CA 1
ATOM 1187 C C . ILE A 1 162 ? -2.532 -3.335 8.711 1.00 91.56 162 ILE A C 1
ATOM 1189 O O . ILE A 1 162 ? -3.764 -3.351 8.632 1.00 91.56 162 ILE A O 1
ATOM 1193 N N . ALA A 1 163 ? -1.902 -3.574 9.862 1.00 90.94 163 ALA A N 1
ATOM 1194 C CA . ALA A 1 163 ? -2.587 -3.930 11.100 1.00 90.94 163 ALA A CA 1
ATOM 1195 C C . ALA A 1 163 ? -3.515 -2.811 11.600 1.00 90.94 163 ALA A C 1
ATOM 1197 O O . ALA A 1 163 ? -4.580 -3.112 12.141 1.00 90.94 163 ALA A O 1
ATOM 1198 N N . SER A 1 164 ? -3.167 -1.542 11.347 1.00 90.62 164 SER A N 1
ATOM 1199 C CA . SER A 1 164 ? -3.911 -0.362 11.813 1.00 90.62 164 SER A CA 1
ATOM 1200 C C . SER A 1 164 ? -5.393 -0.329 11.413 1.00 90.62 164 SER A C 1
ATOM 1202 O O . SER A 1 164 ? -6.189 0.290 12.110 1.00 90.62 164 SER A O 1
ATOM 1204 N N . HIS A 1 165 ? -5.811 -1.063 10.375 1.00 87.81 165 HIS A N 1
ATOM 1205 C CA . HIS A 1 165 ? -7.226 -1.186 9.993 1.00 87.81 165 HIS A CA 1
ATOM 1206 C C . HIS A 1 165 ? -8.109 -1.867 11.052 1.00 87.81 165 HIS A C 1
ATOM 1208 O O . HIS A 1 165 ? -9.327 -1.846 10.923 1.00 87.81 165 HIS A O 1
ATOM 1214 N N . SER A 1 166 ? -7.538 -2.484 12.098 1.00 84.94 166 SER A N 1
ATOM 1215 C CA . SER A 1 166 ? -8.335 -2.958 13.244 1.00 84.94 166 SER A CA 1
ATOM 1216 C C . SER A 1 166 ? -8.801 -1.829 14.158 1.00 84.94 166 SER A C 1
ATOM 1218 O O . SER A 1 166 ? -9.587 -2.078 15.066 1.00 84.94 166 SER A O 1
ATOM 1220 N N . VAL A 1 167 ? -8.280 -0.616 13.976 1.00 86.31 167 VAL A N 1
ATOM 1221 C CA . VAL A 1 167 ? -8.652 0.553 14.767 1.00 86.31 167 VAL A CA 1
ATOM 1222 C C . VAL A 1 167 ? -9.836 1.250 14.103 1.00 86.31 167 VAL A C 1
ATOM 1224 O O . VAL A 1 167 ? -9.849 1.464 12.891 1.00 86.31 167 VAL A O 1
ATOM 1227 N N . GLU A 1 168 ? -10.829 1.623 14.906 1.00 86.31 168 GLU A N 1
ATOM 1228 C CA . GLU A 1 168 ? -11.971 2.407 14.439 1.00 86.31 168 GLU A CA 1
ATOM 1229 C C . GLU A 1 168 ? -11.524 3.799 13.977 1.00 86.31 168 GLU A C 1
ATOM 1231 O O . GLU A 1 168 ? -10.763 4.485 14.668 1.00 86.31 168 GLU A O 1
ATOM 1236 N N . ILE A 1 169 ? -12.032 4.223 12.822 1.00 85.75 169 ILE A N 1
ATOM 1237 C CA . ILE A 1 169 ? -11.868 5.581 12.309 1.00 85.75 169 ILE A CA 1
ATOM 1238 C C . ILE A 1 169 ? -12.953 6.496 12.870 1.00 85.75 169 ILE A C 1
ATOM 1240 O O . ILE A 1 169 ? -14.102 6.086 13.046 1.00 85.75 169 ILE A O 1
ATOM 1244 N N . ASP A 1 170 ? -12.598 7.754 13.101 1.00 82.94 170 ASP A N 1
ATOM 1245 C CA . ASP A 1 170 ? -13.532 8.792 13.515 1.00 82.94 170 ASP A CA 1
ATOM 1246 C C . ASP A 1 170 ? -14.122 9.465 12.269 1.00 82.94 170 ASP A C 1
ATOM 1248 O O . ASP A 1 170 ? -13.450 10.230 11.573 1.00 82.94 170 ASP A O 1
ATOM 1252 N N . THR A 1 171 ? -15.396 9.198 11.982 1.00 76.50 171 THR A N 1
ATOM 1253 C CA . THR A 1 171 ? -16.147 9.870 10.911 1.00 76.50 171 THR A CA 1
ATOM 1254 C C . THR A 1 171 ? -17.108 10.911 11.500 1.00 76.50 171 THR A C 1
ATOM 1256 O O . THR A 1 171 ? -17.463 10.821 12.678 1.00 76.50 171 THR A O 1
ATOM 1259 N N . PRO A 1 172 ? -17.597 11.888 10.709 1.00 73.00 172 PRO A N 1
ATOM 1260 C CA . PRO A 1 172 ? -18.628 12.822 11.173 1.00 73.00 172 PRO A CA 1
ATOM 1261 C C . PRO A 1 172 ? -19.906 12.132 11.680 1.00 73.00 172 PRO A C 1
ATOM 1263 O O . PRO A 1 172 ? -20.626 12.702 12.494 1.00 73.00 172 PRO A O 1
ATOM 1266 N N . SER A 1 173 ? -20.177 10.908 11.214 1.00 73.69 173 SER A N 1
ATOM 1267 C CA . SER A 1 173 ? -21.341 10.095 11.584 1.00 73.69 173 SER A CA 1
ATOM 1268 C C . SER A 1 173 ? -21.093 9.163 12.777 1.00 73.69 173 SER A C 1
ATOM 1270 O O . SER A 1 173 ? -22.014 8.469 13.197 1.00 73.69 173 SER A O 1
ATOM 1272 N N . GLY A 1 174 ? -19.875 9.139 13.327 1.00 78.56 174 GLY A N 1
ATOM 1273 C CA . GLY A 1 174 ? -19.480 8.269 14.434 1.00 78.56 174 GLY A CA 1
ATOM 1274 C C . GLY A 1 174 ? -18.249 7.420 14.122 1.00 78.56 174 GLY A C 1
ATOM 1275 O O . GLY A 1 174 ? -17.530 7.655 13.148 1.00 78.56 174 GLY A O 1
ATOM 1276 N N . LYS A 1 175 ? -17.992 6.427 14.972 1.00 84.62 175 LYS A N 1
ATOM 1277 C CA . LYS A 1 175 ? -16.869 5.505 14.797 1.00 84.62 175 LYS A CA 1
ATOM 1278 C C . LYS A 1 175 ? -17.229 4.398 13.814 1.00 84.62 175 LYS A C 1
ATOM 1280 O O . LYS A 1 175 ? -18.323 3.846 13.889 1.00 84.62 175 LYS A O 1
ATOM 1285 N N . GLN A 1 176 ? -16.317 4.083 12.902 1.00 84.69 176 GLN A N 1
ATOM 1286 C CA . GLN A 1 176 ? -16.516 3.039 11.898 1.00 84.69 176 GLN A CA 1
ATOM 1287 C C . GLN A 1 176 ? -15.292 2.127 11.815 1.00 84.69 176 GLN A C 1
ATOM 1289 O O . GLN A 1 176 ? -14.156 2.589 11.891 1.00 84.69 176 GLN A O 1
ATOM 1294 N N . VAL A 1 177 ? -15.515 0.828 11.619 1.00 82.38 177 VAL A N 1
ATOM 1295 C CA . VAL A 1 177 ? -14.446 -0.135 11.326 1.00 82.38 177 VAL A CA 1
ATOM 1296 C C . VAL A 1 177 ? -14.190 -0.166 9.821 1.00 82.38 177 VAL A C 1
ATOM 1298 O O . VAL A 1 177 ? -15.123 -0.221 9.019 1.00 82.38 177 VAL A O 1
ATOM 1301 N N . VAL A 1 178 ? -12.918 -0.135 9.425 1.00 83.56 178 VAL A N 1
ATOM 1302 C CA . VAL A 1 178 ? -12.512 -0.275 8.023 1.00 83.56 178 VAL A CA 1
ATOM 1303 C C . VAL A 1 178 ? -12.190 -1.742 7.750 1.00 83.56 178 VAL A C 1
ATOM 1305 O O . VAL A 1 178 ? -11.118 -2.231 8.092 1.00 83.56 178 VAL A O 1
ATOM 1308 N N . GLU A 1 179 ? -13.127 -2.460 7.135 1.00 84.12 179 GLU A N 1
ATOM 1309 C CA . GLU A 1 179 ? -12.991 -3.909 6.907 1.00 84.12 179 GLU A CA 1
ATOM 1310 C C . GLU A 1 179 ? -12.109 -4.261 5.702 1.00 84.12 179 GLU A C 1
ATOM 1312 O O . GLU A 1 179 ? -11.549 -5.358 5.631 1.00 84.12 179 GLU A O 1
ATOM 1317 N N . THR A 1 180 ? -11.982 -3.326 4.756 1.00 89.31 180 THR A N 1
ATOM 1318 C CA . THR A 1 180 ? -11.284 -3.522 3.480 1.00 89.31 180 THR A CA 1
ATOM 1319 C C . THR A 1 180 ? -9.931 -2.825 3.481 1.00 89.31 180 THR A C 1
ATOM 1321 O O . THR A 1 180 ? -9.829 -1.650 3.830 1.00 89.31 180 THR A O 1
ATOM 1324 N N . VAL A 1 181 ? -8.903 -3.547 3.042 1.00 91.56 181 VAL A N 1
ATOM 1325 C CA . VAL A 1 181 ? -7.550 -3.028 2.831 1.00 91.56 181 VAL A CA 1
ATOM 1326 C C . VAL A 1 181 ? -7.310 -2.891 1.331 1.00 91.56 181 VAL A C 1
ATOM 1328 O O . VAL A 1 181 ? -7.458 -3.865 0.589 1.00 91.56 181 VAL A O 1
ATOM 1331 N N . GLY A 1 182 ? -6.934 -1.691 0.889 1.00 92.88 182 GLY A N 1
ATOM 1332 C CA . GLY A 1 182 ? -6.488 -1.435 -0.478 1.00 92.88 182 GLY A CA 1
ATOM 1333 C C . GLY A 1 182 ? -4.971 -1.554 -0.575 1.00 92.88 182 GLY A C 1
ATOM 1334 O O . GLY A 1 182 ? -4.252 -0.979 0.239 1.00 92.88 182 GLY A O 1
ATOM 1335 N N . MET A 1 183 ? -4.471 -2.284 -1.568 1.00 94.31 183 MET A N 1
ATOM 1336 C CA . MET A 1 183 ? -3.039 -2.477 -1.801 1.00 94.31 183 MET A CA 1
ATOM 1337 C C . MET A 1 183 ? -2.698 -2.273 -3.278 1.00 94.31 183 MET A C 1
ATOM 1339 O O . MET A 1 183 ? -3.466 -2.640 -4.167 1.00 94.31 183 MET A O 1
ATOM 1343 N N . VAL A 1 184 ? -1.521 -1.708 -3.544 1.00 94.94 184 VAL A N 1
ATOM 1344 C CA . VAL A 1 184 ? -0.934 -1.620 -4.884 1.00 94.94 184 VAL A CA 1
ATOM 1345 C C . VAL A 1 184 ? 0.345 -2.427 -4.919 1.00 94.94 184 VAL A C 1
ATOM 1347 O O . VAL A 1 184 ? 1.300 -2.153 -4.189 1.00 94.94 184 VAL A O 1
ATOM 1350 N N . PHE A 1 185 ? 0.365 -3.381 -5.834 1.00 94.69 185 PHE A N 1
ATOM 1351 C CA . PHE A 1 185 ? 1.493 -4.244 -6.099 1.00 94.69 185 PHE A CA 1
ATOM 1352 C C . PHE A 1 185 ? 2.203 -3.854 -7.387 1.00 94.69 185 PHE A C 1
ATOM 1354 O O . PHE A 1 185 ? 1.583 -3.453 -8.371 1.00 94.69 185 PHE A O 1
ATOM 1361 N N . GLU A 1 186 ? 3.517 -4.003 -7.387 1.00 94.31 186 GLU A N 1
ATOM 1362 C CA . GLU A 1 186 ? 4.332 -4.123 -8.580 1.00 94.31 186 GLU A CA 1
ATOM 1363 C C . GLU A 1 186 ? 4.484 -5.605 -8.915 1.00 94.31 186 GLU A C 1
ATOM 1365 O O . GLU A 1 186 ? 5.025 -6.383 -8.131 1.00 94.31 186 GLU A O 1
ATOM 1370 N N . ARG A 1 187 ? 4.022 -5.979 -10.104 1.00 93.50 187 ARG A N 1
ATOM 1371 C CA . ARG A 1 187 ? 4.174 -7.316 -10.661 1.00 93.50 187 ARG A CA 1
ATOM 1372 C C . ARG A 1 187 ? 5.174 -7.269 -11.800 1.00 93.50 187 ARG A C 1
ATOM 1374 O O . ARG A 1 187 ? 5.014 -6.468 -12.725 1.00 93.50 187 ARG A O 1
ATOM 1381 N N . GLN A 1 188 ? 6.180 -8.134 -11.760 1.00 88.75 188 GLN A N 1
ATOM 1382 C CA . GLN A 1 188 ? 7.076 -8.294 -12.902 1.00 88.75 188 GLN A CA 1
ATOM 1383 C C . GLN A 1 188 ? 6.285 -8.844 -14.095 1.00 88.75 188 GLN A C 1
ATOM 1385 O O . GLN A 1 188 ? 5.464 -9.752 -13.937 1.00 88.75 188 GLN A O 1
ATOM 1390 N N . GLY A 1 189 ? 6.465 -8.243 -15.277 1.00 70.75 189 GLY A N 1
ATOM 1391 C CA . GLY A 1 189 ? 5.966 -8.823 -16.521 1.00 70.75 189 GLY A CA 1
ATOM 1392 C C . GLY A 1 189 ? 6.510 -10.243 -16.654 1.00 70.75 189 GLY A C 1
ATOM 1393 O O . GLY A 1 189 ? 7.654 -10.482 -16.289 1.00 70.75 189 GLY A O 1
ATOM 1394 N N . ALA A 1 190 ? 5.665 -11.181 -17.082 1.00 44.16 190 ALA A N 1
ATOM 1395 C CA . ALA A 1 190 ? 5.954 -12.610 -17.068 1.00 44.16 190 ALA A CA 1
ATOM 1396 C C . ALA A 1 190 ? 7.349 -12.946 -17.631 1.00 44.16 190 ALA A C 1
ATOM 1398 O O . ALA A 1 190 ? 7.543 -12.949 -18.843 1.00 44.16 190 ALA A O 1
ATOM 1399 N N . GLU A 1 191 ? 8.284 -13.309 -16.755 1.00 37.75 191 GLU A N 1
ATOM 1400 C CA . GLU A 1 191 ? 9.074 -14.504 -17.015 1.00 37.75 191 GLU A CA 1
ATOM 1401 C C . GLU A 1 191 ? 8.188 -15.683 -16.602 1.00 37.75 191 GLU A C 1
ATOM 1403 O O . GLU A 1 191 ? 7.733 -15.783 -15.459 1.00 37.75 191 GLU A O 1
ATOM 1408 N N . GLU A 1 192 ? 7.843 -16.516 -17.584 1.00 36.97 192 GLU A N 1
ATOM 1409 C CA . GLU A 1 192 ? 7.245 -17.831 -17.373 1.00 36.97 192 GLU A CA 1
ATOM 1410 C C . GLU A 1 192 ? 7.992 -18.589 -16.273 1.00 36.97 192 GLU A C 1
ATOM 1412 O O . GLU A 1 192 ? 9.209 -18.487 -16.134 1.00 36.97 192 GLU A O 1
ATOM 1417 N N . GLY A 1 193 ? 7.232 -19.336 -15.473 1.00 38.22 193 GLY A N 1
ATOM 1418 C CA . GLY A 1 193 ? 7.694 -19.927 -14.230 1.00 38.22 193 GLY A CA 1
ATOM 1419 C C . GLY A 1 193 ? 9.040 -20.638 -14.339 1.00 38.22 193 GLY A C 1
ATOM 1420 O O . GLY A 1 193 ? 9.176 -21.651 -15.024 1.00 38.22 193 GLY A O 1
ATOM 1421 N N . ALA A 1 194 ? 9.997 -20.184 -13.533 1.00 37.25 194 ALA A N 1
ATOM 1422 C CA . ALA A 1 194 ? 11.062 -21.040 -13.045 1.00 37.25 194 ALA A CA 1
ATOM 1423 C C . ALA A 1 194 ? 10.433 -22.078 -12.102 1.00 37.25 194 ALA A C 1
ATOM 1425 O O . ALA A 1 194 ? 10.440 -21.940 -10.877 1.00 37.25 194 ALA A O 1
ATOM 1426 N N . ALA A 1 195 ? 9.828 -23.111 -12.691 1.00 38.69 195 ALA A N 1
ATOM 1427 C CA . ALA A 1 195 ? 9.569 -24.359 -12.004 1.00 38.69 195 ALA A CA 1
ATOM 1428 C C . ALA A 1 195 ? 10.902 -24.812 -11.401 1.00 38.69 195 ALA A C 1
ATOM 1430 O O . ALA A 1 195 ? 11.867 -25.066 -12.123 1.00 38.69 195 ALA A O 1
ATOM 1431 N N . LYS A 1 196 ? 10.976 -24.861 -10.067 1.00 39.72 196 LYS A N 1
ATOM 1432 C CA . LYS A 1 196 ? 12.075 -25.527 -9.371 1.00 39.72 196 LYS A CA 1
ATOM 1433 C C . LYS A 1 196 ? 12.109 -26.967 -9.877 1.00 39.72 196 LYS A C 1
ATOM 1435 O O . LYS A 1 196 ? 11.240 -27.764 -9.533 1.00 39.72 196 LYS A O 1
ATOM 1440 N N . GLU A 1 197 ? 13.096 -27.277 -10.707 1.00 37.66 197 GLU A N 1
ATOM 1441 C CA . GLU A 1 197 ? 13.451 -28.637 -11.082 1.00 37.66 197 GLU A CA 1
ATOM 1442 C C . GLU A 1 197 ? 13.813 -29.386 -9.792 1.00 37.66 197 GLU A C 1
ATOM 1444 O O . GLU A 1 197 ? 14.891 -29.219 -9.218 1.00 37.66 197 GLU A O 1
ATOM 1449 N N . VAL A 1 198 ? 12.860 -30.164 -9.275 1.00 45.41 198 VAL A N 1
ATOM 1450 C CA . VAL A 1 198 ? 13.107 -31.097 -8.181 1.00 45.41 198 VAL A CA 1
ATOM 1451 C C . VAL A 1 198 ? 13.961 -32.207 -8.775 1.00 45.41 198 VAL A C 1
ATOM 1453 O O . VAL A 1 198 ? 13.448 -33.115 -9.430 1.00 45.41 198 VAL A O 1
ATOM 1456 N N . LYS A 1 199 ? 15.278 -32.119 -8.573 1.00 41.34 199 LYS A N 1
ATOM 1457 C CA . LYS A 1 199 ? 16.189 -33.236 -8.825 1.00 41.34 199 LYS A CA 1
ATOM 1458 C C . LYS A 1 199 ? 15.756 -34.395 -7.934 1.00 41.34 199 LYS A C 1
ATOM 1460 O O . LYS A 1 199 ? 16.050 -34.425 -6.742 1.00 41.34 199 LYS A O 1
ATOM 1465 N N . SER A 1 200 ? 15.010 -35.322 -8.520 1.00 44.22 200 SER A N 1
ATOM 1466 C CA . SER A 1 200 ? 14.732 -36.620 -7.930 1.00 44.22 200 SER A CA 1
ATOM 1467 C C . SER A 1 200 ? 16.061 -37.363 -7.821 1.00 44.22 200 SER A C 1
ATOM 1469 O O . SER A 1 200 ? 16.691 -37.718 -8.814 1.00 44.22 200 SER A O 1
ATOM 1471 N N . VAL A 1 201 ? 16.520 -37.540 -6.587 1.00 48.62 201 VAL A N 1
ATOM 1472 C CA . VAL A 1 201 ? 17.599 -38.465 -6.256 1.00 48.62 201 VAL A CA 1
ATOM 1473 C C . VAL A 1 201 ? 16.993 -39.863 -6.338 1.00 48.62 201 VAL A C 1
ATOM 1475 O O . VAL A 1 201 ? 16.150 -40.218 -5.516 1.00 48.62 201 VAL A O 1
ATOM 1478 N N . GLN A 1 202 ? 17.361 -40.627 -7.366 1.00 39.94 202 GLN A N 1
ATOM 1479 C CA . GLN A 1 202 ? 17.116 -42.068 -7.386 1.00 39.94 202 GLN A CA 1
ATOM 1480 C C . GLN A 1 202 ? 18.107 -42.730 -6.422 1.00 39.94 202 GLN A C 1
ATOM 1482 O O . GLN A 1 202 ? 19.312 -42.489 -6.517 1.00 39.94 202 GLN A O 1
ATOM 1487 N N . VAL A 1 203 ? 17.565 -43.500 -5.477 1.00 47.22 203 VAL A N 1
ATOM 1488 C CA . VAL A 1 203 ? 18.285 -44.462 -4.628 1.00 47.22 203 VAL A CA 1
ATOM 1489 C C . VAL A 1 203 ? 18.349 -45.792 -5.361 1.00 47.22 203 VAL A C 1
ATOM 1491 O O . VAL A 1 203 ? 17.311 -46.157 -5.962 1.00 47.22 203 VAL A O 1
#

Secondary structure (DSSP, 8-state):
---------------------------S--SEEEEEEEEEETTEEEEEEEE--SSSSPEEEEEEE-TTEEEEEEEEESS--EEEEEEEETTEEEEEEEEE-TT-HHHHTT--TTPEEEEEEEEEEEEPP--TT-TTSPPPEEEEEEEEE-TT--HHHHHHHHHGGGSPEEETTEEE---EEEEEEEEE---------------

Radius of gyration: 25.52 Å; chains: 1; bounding box: 43×76×113 Å